Protein AF-A0ABD4KT07-F1 (afdb_monomer_lite)

Secondary structure (DSSP, 8-state):
-PPTT-EEETTEEE--TTSEEEEEEEEEEEEEEEEETTTTEEEEEEEETTS-EEEEEHHHHHHHHT-SSHHHHHHHTSTTGGGGT-EEE--TTS-EEE--TT----GGGGTSHHHHHHHHHHHH-HHHHHHHHHHHHHHHT--S-S-----------TT-EEEEEEEEEGGGTEEEEEEEEEEE-SS--PPTT-EEE-TT---------------PPPPPPS-GGG----PPPPPPPP--PPP-------

Organism: Vibrio anguillarum (NCBI:txid55601)

Radius of gyration: 24.1 Å; chains: 1; bounding box: 44×72×62 Å

Structure (mmCIF, N/CA/C/O backbone):
data_AF-A0ABD4KT07-F1
#
_entry.id   AF-A0ABD4KT07-F1
#
loop_
_atom_site.group_PDB
_atom_site.id
_atom_site.type_symbol
_atom_site.label_atom_id
_atom_site.label_alt_id
_atom_site.label_comp_id
_atom_site.label_asym_id
_atom_site.label_entity_id
_atom_site.label_seq_id
_atom_site.pdbx_PDB_ins_code
_atom_site.Cartn_x
_atom_site.Cartn_y
_atom_site.Cartn_z
_atom_site.occupancy
_atom_site.B_iso_or_equiv
_atom_site.auth_seq_id
_atom_site.auth_comp_id
_atom_site.auth_asym_id
_atom_site.auth_atom_id
_atom_site.pdbx_PDB_model_num
ATOM 1 N N . MET A 1 1 ? -6.520 -11.471 -4.815 1.00 46.69 1 MET A N 1
ATOM 2 C CA . MET A 1 1 ? -6.754 -10.621 -6.005 1.00 46.69 1 MET A CA 1
ATOM 3 C C . MET A 1 1 ? -5.942 -11.232 -7.134 1.00 46.69 1 MET A C 1
ATOM 5 O O . MET A 1 1 ? -4.824 -11.644 -6.860 1.00 46.69 1 MET A O 1
ATOM 9 N N . MET A 1 2 ? -6.532 -11.442 -8.312 1.00 40.50 2 MET A N 1
ATOM 10 C CA . MET A 1 2 ? -5.922 -12.247 -9.379 1.00 40.50 2 MET A CA 1
ATOM 11 C C . MET A 1 2 ? -4.674 -11.531 -9.912 1.00 40.50 2 MET A C 1
ATOM 13 O O . MET A 1 2 ? -4.774 -10.388 -10.346 1.00 40.50 2 MET A O 1
ATOM 17 N N . VAL A 1 3 ? -3.510 -12.173 -9.825 1.00 54.28 3 VAL A N 1
ATOM 18 C CA . VAL A 1 3 ? -2.286 -11.690 -10.476 1.00 54.28 3 VAL A CA 1
ATOM 19 C C . VAL A 1 3 ? -2.322 -12.172 -11.923 1.00 54.28 3 VAL A C 1
ATOM 21 O O . VAL A 1 3 ? -2.648 -13.342 -12.163 1.00 54.28 3 VAL A O 1
ATOM 24 N N . SER A 1 4 ? -2.012 -11.282 -12.867 1.00 48.38 4 SER A N 1
ATOM 25 C CA . SER A 1 4 ? -1.927 -11.613 -14.293 1.00 48.38 4 SER A CA 1
ATOM 26 C C . SER A 1 4 ? -1.043 -12.851 -14.507 1.00 48.38 4 SER A C 1
ATOM 28 O O . SER A 1 4 ? -0.035 -13.009 -13.825 1.00 48.38 4 SER A O 1
ATOM 30 N N . GLN A 1 5 ? -1.451 -13.757 -15.402 1.00 57.03 5 GLN A N 1
ATOM 31 C CA . GLN A 1 5 ? -0.721 -14.991 -15.764 1.00 57.03 5 GLN A CA 1
ATOM 32 C C . GLN A 1 5 ? -0.578 -16.067 -14.665 1.00 57.03 5 GLN A C 1
ATOM 34 O O . GLN A 1 5 ? 0.064 -17.092 -14.885 1.00 57.03 5 GLN A O 1
ATOM 39 N N . SER A 1 6 ? -1.216 -15.915 -13.499 1.00 58.31 6 SER A N 1
ATOM 40 C CA . SER A 1 6 ? -1.209 -16.970 -12.474 1.00 58.31 6 SER A CA 1
ATOM 41 C C . SER A 1 6 ? -2.326 -18.000 -12.672 1.00 58.31 6 SER A C 1
ATOM 43 O O . SER A 1 6 ? -3.473 -17.652 -12.953 1.00 58.31 6 SER A O 1
ATOM 45 N N . SER A 1 7 ? -1.999 -19.285 -12.501 1.00 64.69 7 SER A N 1
ATOM 46 C CA . SER A 1 7 ? -2.981 -20.378 -12.514 1.00 64.69 7 SER A CA 1
ATOM 47 C C . SER A 1 7 ? -3.217 -20.911 -11.102 1.00 64.69 7 SER A C 1
ATOM 49 O O . SER A 1 7 ? -2.380 -20.757 -10.212 1.00 64.69 7 SER A O 1
ATOM 51 N N . TYR A 1 8 ? -4.375 -21.526 -10.870 1.00 62.59 8 TYR A N 1
ATOM 52 C CA . TYR A 1 8 ? -4.703 -22.151 -9.591 1.00 62.59 8 TYR A CA 1
ATOM 53 C C . TYR A 1 8 ? -4.833 -23.657 -9.763 1.00 62.59 8 TYR A C 1
ATOM 55 O O . TYR A 1 8 ? -5.556 -24.132 -10.638 1.00 62.59 8 TYR A O 1
ATOM 63 N N . LYS A 1 9 ? -4.184 -24.407 -8.873 1.00 66.88 9 LYS A N 1
ATOM 64 C CA . LYS A 1 9 ? -4.391 -25.846 -8.721 1.00 66.88 9 LYS A CA 1
ATOM 65 C C . LYS A 1 9 ? -4.581 -26.145 -7.242 1.00 66.88 9 LYS A C 1
ATOM 67 O O . LYS A 1 9 ? -3.797 -25.694 -6.419 1.00 66.88 9 LYS A O 1
ATOM 72 N N . ASP A 1 10 ? -5.670 -26.823 -6.889 1.00 73.94 10 ASP A N 1
ATOM 73 C CA . ASP A 1 10 ? -5.976 -27.206 -5.502 1.00 73.94 10 ASP A CA 1
ATOM 74 C C . ASP A 1 10 ? -5.970 -26.035 -4.493 1.00 73.94 10 ASP A C 1
ATOM 76 O O . ASP A 1 10 ? -5.586 -26.184 -3.335 1.00 73.94 10 ASP A O 1
ATOM 80 N N . LYS A 1 11 ? -6.435 -24.849 -4.928 1.00 62.78 11 LYS A N 1
ATOM 81 C CA . LYS A 1 11 ? -6.420 -23.577 -4.162 1.00 62.78 11 LYS A CA 1
ATOM 82 C C . LYS A 1 11 ? -5.018 -23.060 -3.833 1.00 62.78 11 LYS A C 1
ATOM 84 O O . LYS A 1 11 ? -4.876 -22.111 -3.064 1.00 62.78 11 LYS A O 1
ATOM 89 N N . GLU A 1 12 ? -3.992 -23.653 -4.423 1.00 56.22 12 GLU A N 1
ATOM 90 C CA . GLU A 1 12 ? -2.643 -23.124 -4.429 1.00 56.22 12 GLU A CA 1
ATOM 91 C C . GLU A 1 12 ? -2.445 -22.312 -5.702 1.00 56.22 12 GLU A C 1
ATOM 93 O O . GLU A 1 12 ? -2.788 -22.749 -6.805 1.00 56.22 12 GLU A O 1
ATOM 98 N N . ARG A 1 13 ? -1.915 -21.100 -5.536 1.00 63.62 13 ARG A N 1
ATOM 99 C CA . ARG A 1 13 ? -1.508 -20.287 -6.672 1.00 63.62 13 ARG A CA 1
ATOM 100 C C . ARG A 1 13 ? -0.207 -20.861 -7.216 1.00 63.62 13 ARG A C 1
ATOM 102 O O . ARG A 1 13 ? 0.788 -20.940 -6.497 1.00 63.62 13 ARG A O 1
ATOM 109 N N . LEU A 1 14 ? -0.221 -21.242 -8.483 1.00 64.25 14 LEU A N 1
ATOM 110 C CA . LEU A 1 14 ? 0.975 -21.580 -9.229 1.00 64.25 14 LEU A CA 1
ATOM 111 C C . LEU A 1 14 ? 1.488 -20.283 -9.849 1.00 64.25 14 LEU A C 1
ATOM 113 O O . LEU A 1 14 ? 0.890 -19.749 -10.785 1.00 64.25 14 LEU A O 1
ATOM 117 N N . ALA A 1 15 ? 2.567 -19.759 -9.269 1.00 62.75 15 ALA A N 1
ATOM 118 C CA . ALA A 1 15 ? 3.319 -18.685 -9.896 1.00 62.75 15 ALA A CA 1
ATOM 119 C C . ALA A 1 15 ? 3.851 -19.176 -11.247 1.00 62.75 15 ALA A C 1
ATOM 121 O O . ALA A 1 15 ? 4.252 -20.341 -11.372 1.00 62.75 15 ALA A O 1
ATOM 122 N N . ASP A 1 16 ? 3.846 -18.294 -12.241 1.00 68.31 16 ASP A N 1
ATOM 123 C CA . ASP A 1 16 ? 4.438 -18.608 -13.530 1.00 68.31 16 ASP A CA 1
ATOM 124 C C . ASP A 1 16 ? 5.946 -18.823 -13.339 1.00 68.31 16 ASP A C 1
ATOM 126 O O . ASP A 1 16 ? 6.673 -17.946 -12.869 1.00 68.31 16 ASP A O 1
ATOM 130 N N . LYS A 1 17 ? 6.404 -20.041 -13.642 1.00 67.19 17 LYS A N 1
ATOM 131 C CA . LYS A 1 17 ? 7.807 -20.440 -13.482 1.00 67.19 17 LYS A CA 1
ATOM 132 C C . LYS A 1 17 ? 8.722 -19.755 -14.493 1.00 67.19 17 LYS A C 1
ATOM 134 O O . LYS A 1 17 ? 9.932 -19.806 -14.304 1.00 67.19 17 LYS A O 1
ATOM 139 N N . SER A 1 18 ? 8.162 -19.177 -15.555 1.00 76.31 18 SER A N 1
ATOM 140 C CA . SER A 1 18 ? 8.925 -18.439 -16.559 1.00 76.31 18 SER A CA 1
ATOM 141 C C . SER A 1 18 ? 9.390 -17.067 -16.067 1.00 76.31 18 SER A C 1
ATOM 143 O O . SER A 1 18 ? 10.302 -16.498 -16.659 1.00 76.31 18 SER A O 1
ATOM 145 N N . LEU A 1 19 ? 8.805 -16.550 -14.981 1.00 83.00 19 LEU A N 1
ATOM 146 C CA . LEU A 1 19 ? 9.150 -15.238 -14.451 1.00 83.00 19 LEU A CA 1
ATOM 147 C C . LEU A 1 19 ? 10.445 -15.287 -13.640 1.00 83.00 19 LEU A C 1
ATOM 149 O O . LEU A 1 19 ? 10.612 -16.088 -12.713 1.00 83.00 19 LEU A O 1
ATOM 153 N N . GLU A 1 20 ? 11.337 -14.359 -13.955 1.00 88.88 20 GLU A N 1
ATOM 154 C CA . GLU A 1 20 ? 12.544 -14.108 -13.186 1.00 88.88 20 GLU A CA 1
ATOM 155 C C . GLU A 1 20 ? 12.184 -13.454 -11.855 1.00 88.88 20 GLU A C 1
ATOM 157 O O . GLU A 1 20 ? 11.261 -12.642 -11.779 1.00 88.88 20 GLU A O 1
ATOM 162 N N . LYS A 1 21 ? 12.924 -13.795 -10.797 1.00 91.56 21 LYS A N 1
ATOM 163 C CA . LYS A 1 21 ? 12.745 -13.216 -9.462 1.00 91.56 21 LYS A CA 1
ATOM 164 C C . LYS A 1 21 ? 13.865 -12.244 -9.151 1.00 91.56 21 LYS A C 1
ATOM 166 O O . LYS A 1 21 ? 15.035 -12.556 -9.366 1.00 91.56 21 LYS A O 1
ATOM 171 N N . LEU A 1 22 ? 13.510 -11.101 -8.580 1.00 92.19 22 LEU A N 1
ATOM 172 C CA . LEU A 1 22 ? 14.453 -10.027 -8.312 1.00 92.19 22 LEU A CA 1
ATOM 173 C C . LEU A 1 22 ? 14.141 -9.343 -6.977 1.00 92.19 22 LEU A C 1
ATOM 175 O O . LEU A 1 22 ? 13.037 -8.847 -6.782 1.00 92.19 22 LEU A O 1
ATOM 179 N N . SER A 1 23 ? 15.124 -9.282 -6.075 1.00 94.25 23 SER A N 1
ATOM 180 C CA . SER A 1 23 ? 15.026 -8.533 -4.811 1.00 94.25 23 SER A CA 1
ATOM 181 C C . SER A 1 23 ? 15.826 -7.236 -4.903 1.00 94.25 23 SER A C 1
ATOM 183 O O . SER A 1 23 ? 17.040 -7.283 -5.122 1.00 94.25 23 SER A O 1
ATOM 185 N N . ILE A 1 24 ? 15.169 -6.089 -4.747 1.00 94.19 24 ILE A N 1
ATOM 186 C CA . ILE A 1 24 ? 15.769 -4.757 -4.921 1.00 94.19 24 ILE A CA 1
ATOM 187 C C . ILE A 1 24 ? 15.377 -3.807 -3.800 1.00 94.19 24 ILE A C 1
ATOM 189 O O . ILE A 1 24 ? 14.398 -4.027 -3.094 1.00 94.19 24 ILE A O 1
ATOM 1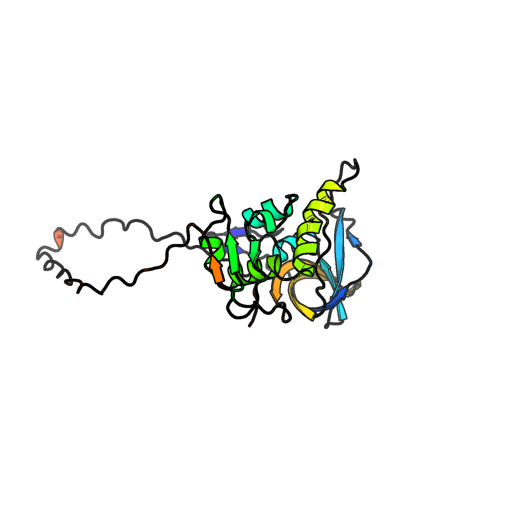93 N N . THR A 1 25 ? 16.122 -2.712 -3.699 1.00 94.94 25 THR A N 1
ATOM 194 C CA . THR A 1 25 ? 15.756 -1.535 -2.911 1.00 94.94 25 THR A CA 1
ATOM 195 C C . THR A 1 25 ? 15.589 -0.353 -3.856 1.00 94.94 25 THR A C 1
ATOM 197 O O . THR A 1 25 ? 16.448 -0.128 -4.716 1.00 94.94 25 THR A O 1
ATOM 200 N N . ILE A 1 26 ? 14.499 0.401 -3.714 1.00 94.38 26 ILE A N 1
ATOM 201 C CA . ILE A 1 26 ? 14.251 1.596 -4.531 1.00 94.38 26 ILE A CA 1
ATOM 202 C C . ILE A 1 26 ? 15.181 2.725 -4.075 1.00 94.38 26 ILE A C 1
ATOM 204 O O . ILE A 1 26 ? 15.204 3.086 -2.901 1.00 94.38 26 ILE A O 1
ATOM 208 N N . THR A 1 27 ? 15.936 3.304 -5.007 1.00 94.12 27 THR A N 1
ATOM 209 C CA . THR A 1 27 ? 16.856 4.428 -4.745 1.00 94.12 27 THR A CA 1
ATOM 210 C C . THR A 1 27 ? 16.299 5.765 -5.215 1.00 94.12 27 THR A C 1
ATOM 212 O O . THR A 1 27 ? 16.691 6.807 -4.698 1.00 94.12 27 THR A O 1
ATOM 215 N N . GLY A 1 28 ? 15.368 5.749 -6.168 1.00 92.06 28 GLY A N 1
ATOM 216 C CA . GLY A 1 28 ? 14.803 6.953 -6.757 1.00 92.06 28 GLY A CA 1
ATOM 217 C C . GLY A 1 28 ? 13.597 6.651 -7.636 1.00 92.06 28 GLY A C 1
ATOM 218 O O . GLY A 1 28 ? 13.405 5.531 -8.112 1.00 92.06 28 GLY A O 1
ATOM 219 N N . GLU A 1 29 ? 12.772 7.670 -7.839 1.00 88.38 29 GLU A N 1
ATOM 220 C CA . GLU A 1 29 ? 11.642 7.636 -8.760 1.00 88.38 29 GLU A CA 1
ATOM 221 C C . GLU A 1 29 ? 12.008 8.386 -10.040 1.00 88.38 29 GLU A C 1
ATOM 223 O O . GLU A 1 29 ? 12.557 9.490 -9.988 1.00 88.38 29 GLU A O 1
ATOM 228 N N . LEU A 1 30 ? 11.716 7.781 -11.191 1.00 85.81 30 LEU A N 1
ATOM 229 C CA . LEU A 1 30 ? 11.918 8.430 -12.478 1.00 85.81 30 LEU A CA 1
ATOM 230 C C . LEU A 1 30 ? 10.643 9.191 -12.867 1.00 85.81 30 LEU A C 1
ATOM 232 O O . LEU A 1 30 ? 9.545 8.647 -12.752 1.00 85.81 30 LEU A O 1
ATOM 236 N N . PRO A 1 31 ? 10.763 10.432 -13.371 1.00 71.06 31 PRO A N 1
ATOM 237 C CA . PRO A 1 31 ? 9.605 11.258 -13.708 1.00 71.06 31 PRO A CA 1
ATOM 238 C C . PRO A 1 31 ? 8.828 10.746 -14.931 1.00 71.06 31 PRO A C 1
ATOM 240 O O . PRO A 1 31 ? 7.707 11.190 -15.171 1.00 71.06 31 PRO A O 1
ATOM 243 N N . CYS A 1 32 ? 9.400 9.834 -15.724 1.00 65.38 32 CYS A N 1
ATOM 244 C CA . CYS A 1 32 ? 8.768 9.313 -16.928 1.00 65.38 32 CYS A CA 1
ATOM 245 C C . CYS A 1 32 ? 7.894 8.083 -16.637 1.00 65.38 32 CYS A C 1
ATOM 247 O O . CYS A 1 32 ? 8.351 7.058 -16.124 1.00 65.38 32 CYS A O 1
ATOM 249 N N . GLN A 1 33 ? 6.625 8.174 -17.036 1.00 75.38 33 GLN A N 1
ATOM 250 C CA . GLN A 1 33 ? 5.786 7.001 -17.245 1.00 75.38 33 GLN A CA 1
ATOM 251 C C . GLN A 1 33 ? 6.058 6.441 -18.644 1.00 75.38 33 GLN A C 1
ATOM 253 O O . GLN A 1 33 ? 6.151 7.195 -19.613 1.00 75.38 33 GLN A O 1
ATOM 258 N N . VAL A 1 34 ? 6.200 5.123 -18.752 1.00 77.31 34 VAL A N 1
ATOM 259 C CA . VAL A 1 34 ? 6.460 4.435 -20.021 1.00 77.31 34 VAL A CA 1
ATOM 260 C C . VAL A 1 34 ? 5.199 3.688 -20.430 1.00 77.31 34 VAL A C 1
ATOM 262 O O . VAL A 1 34 ? 4.701 2.849 -19.681 1.00 77.31 34 VAL A O 1
ATOM 265 N N . ARG A 1 35 ? 4.677 3.987 -21.622 1.00 75.88 35 ARG A N 1
ATOM 266 C CA . ARG A 1 35 ? 3.532 3.278 -22.205 1.00 75.88 35 ARG A CA 1
ATOM 267 C C . ARG A 1 35 ? 4.055 2.138 -23.069 1.00 75.88 35 ARG A C 1
ATOM 269 O O . ARG A 1 35 ? 4.806 2.372 -24.017 1.00 75.88 35 ARG A O 1
ATOM 276 N N . ARG A 1 36 ? 3.709 0.896 -22.729 1.00 69.69 36 ARG A N 1
ATOM 277 C CA . ARG A 1 36 ? 4.121 -0.271 -23.520 1.00 69.69 36 ARG A CA 1
ATOM 278 C C . ARG A 1 36 ? 3.178 -0.414 -24.710 1.00 69.69 36 ARG A C 1
ATOM 280 O O . ARG A 1 36 ? 2.005 -0.696 -24.522 1.00 69.69 36 ARG A O 1
ATOM 287 N N . THR A 1 37 ? 3.700 -0.287 -25.928 1.00 63.91 37 THR A N 1
ATOM 288 C CA . THR A 1 37 ? 2.905 -0.295 -27.173 1.00 63.91 37 THR A CA 1
ATOM 289 C C . THR A 1 37 ? 2.098 -1.581 -27.388 1.00 63.91 37 THR A C 1
ATOM 291 O O . THR A 1 37 ? 1.088 -1.554 -28.075 1.00 63.91 37 THR A O 1
ATOM 294 N N . VAL A 1 38 ? 2.543 -2.706 -26.816 1.00 68.12 38 VAL A N 1
ATOM 295 C CA . VAL A 1 38 ? 1.906 -4.023 -26.996 1.00 68.12 38 VAL A CA 1
ATOM 296 C C . VAL A 1 38 ? 0.568 -4.123 -26.259 1.00 68.12 38 VAL A C 1
ATOM 298 O O . VAL A 1 38 ? -0.395 -4.629 -26.821 1.00 68.12 38 VAL A O 1
ATOM 301 N N . ASP A 1 39 ? 0.514 -3.611 -25.027 1.00 68.88 39 ASP A N 1
ATOM 302 C CA . ASP A 1 39 ? -0.621 -3.801 -24.109 1.00 68.88 39 ASP A CA 1
ATOM 303 C C . ASP A 1 39 ? -1.277 -2.468 -23.714 1.00 68.88 39 ASP A C 1
ATOM 305 O O . ASP A 1 39 ? -2.075 -2.412 -22.781 1.00 68.88 39 ASP A O 1
ATOM 309 N N . ASP A 1 40 ? -0.842 -1.377 -24.350 1.00 73.25 40 ASP A N 1
ATOM 310 C CA . ASP A 1 40 ? -1.217 0.018 -24.094 1.00 73.25 40 ASP A CA 1
ATOM 311 C C . ASP A 1 40 ? -1.135 0.459 -22.617 1.00 73.25 40 ASP A C 1
ATOM 313 O O . ASP A 1 40 ? -1.686 1.472 -22.199 1.00 73.25 40 ASP A O 1
ATOM 317 N N . THR A 1 41 ? -0.407 -0.312 -21.809 1.00 78.00 41 THR A N 1
ATOM 318 C CA . THR A 1 41 ? -0.383 -0.180 -20.356 1.00 78.00 41 THR A CA 1
ATOM 319 C C . THR A 1 41 ? 0.654 0.852 -19.932 1.00 78.00 41 THR A C 1
ATOM 321 O O . THR A 1 41 ? 1.787 0.864 -20.428 1.00 78.00 41 THR A O 1
ATOM 324 N N . VAL A 1 42 ? 0.276 1.696 -18.974 1.00 84.31 42 VAL A N 1
ATOM 325 C CA . VAL A 1 42 ? 1.145 2.717 -18.386 1.00 84.31 42 VAL A CA 1
ATOM 326 C C . VAL A 1 42 ? 1.938 2.138 -17.211 1.00 84.31 42 VAL A C 1
ATOM 328 O O . VAL A 1 42 ? 1.375 1.647 -16.228 1.00 84.31 42 VAL A O 1
ATOM 331 N N . TYR A 1 43 ? 3.263 2.235 -17.302 1.00 89.19 43 TYR A N 1
ATOM 332 C CA . TYR A 1 43 ? 4.204 1.818 -16.268 1.00 89.19 43 TYR A CA 1
ATOM 333 C C . TYR A 1 43 ? 4.868 3.025 -15.613 1.00 89.19 43 TYR A C 1
ATOM 335 O O . TYR A 1 43 ? 5.243 3.991 -16.278 1.00 89.19 43 TYR A O 1
ATOM 343 N N . ARG A 1 44 ? 5.066 2.937 -14.301 1.00 91.25 44 ARG A N 1
ATOM 344 C CA . ARG A 1 44 ? 5.888 3.853 -13.513 1.00 91.25 44 ARG A CA 1
ATOM 345 C C . ARG A 1 44 ? 7.279 3.253 -13.336 1.00 91.25 44 ARG A C 1
ATOM 347 O O . ARG A 1 44 ? 7.405 2.049 -13.101 1.00 91.25 44 ARG A O 1
ATOM 354 N N . CYS A 1 45 ? 8.304 4.093 -13.459 1.00 93.06 45 CYS A N 1
ATOM 355 C CA . CYS A 1 45 ? 9.693 3.653 -13.464 1.00 93.06 45 CYS A CA 1
ATOM 356 C C . CYS A 1 45 ? 10.434 4.071 -12.189 1.00 93.06 45 CYS A C 1
ATOM 358 O O . CYS A 1 45 ? 10.308 5.206 -11.730 1.00 93.06 45 CYS A O 1
ATOM 360 N N . TYR A 1 46 ? 11.257 3.171 -11.654 1.00 94.50 46 TYR A N 1
ATOM 361 C CA . TYR A 1 46 ? 12.082 3.428 -10.471 1.00 94.50 46 TYR A CA 1
ATOM 362 C C . TYR A 1 46 ? 13.525 2.990 -10.700 1.00 94.50 46 TYR A C 1
ATOM 364 O O . TYR A 1 46 ? 13.780 1.982 -11.364 1.00 94.50 46 TYR A O 1
ATOM 372 N N . THR A 1 47 ? 14.471 3.730 -10.124 1.00 94.56 47 THR A N 1
ATOM 373 C CA . THR A 1 47 ? 15.871 3.305 -10.039 1.00 94.56 47 THR A CA 1
ATOM 374 C C . THR A 1 47 ? 16.071 2.435 -8.807 1.00 94.56 47 THR A C 1
ATOM 376 O O . THR A 1 47 ? 15.433 2.634 -7.770 1.00 94.56 47 THR A O 1
ATOM 379 N N . THR A 1 48 ? 16.972 1.462 -8.917 1.00 94.44 48 THR A N 1
ATOM 380 C CA . THR A 1 48 ? 17.249 0.506 -7.842 1.00 94.44 48 THR A CA 1
ATOM 381 C C . THR A 1 48 ? 18.718 0.503 -7.446 1.00 94.44 48 THR A C 1
ATOM 383 O O . THR A 1 48 ? 19.576 1.018 -8.159 1.00 94.44 48 THR A O 1
ATOM 386 N N . ASN A 1 49 ? 19.019 -0.125 -6.313 1.00 93.88 49 ASN A N 1
ATOM 387 C CA . ASN A 1 49 ? 20.379 -0.359 -5.825 1.00 93.88 49 ASN A CA 1
ATOM 388 C C . ASN A 1 49 ? 21.217 -1.327 -6.684 1.00 93.88 49 ASN A C 1
ATOM 390 O O . ASN A 1 49 ? 22.407 -1.475 -6.430 1.00 93.88 49 ASN A O 1
ATOM 394 N N . ARG A 1 50 ? 20.615 -2.010 -7.665 1.00 91.25 50 ARG A N 1
ATOM 395 C CA . ARG A 1 50 ? 21.308 -2.939 -8.577 1.00 91.25 50 ARG A CA 1
ATOM 396 C C . ARG A 1 50 ? 21.623 -2.318 -9.941 1.00 91.25 50 ARG A C 1
ATOM 398 O O . ARG A 1 50 ? 21.887 -3.045 -10.893 1.00 91.25 50 ARG A O 1
ATOM 405 N N . ASP A 1 51 ? 21.525 -0.995 -10.057 1.00 87.94 51 ASP A N 1
ATOM 406 C CA . ASP A 1 51 ? 21.647 -0.247 -11.314 1.00 87.94 51 ASP A CA 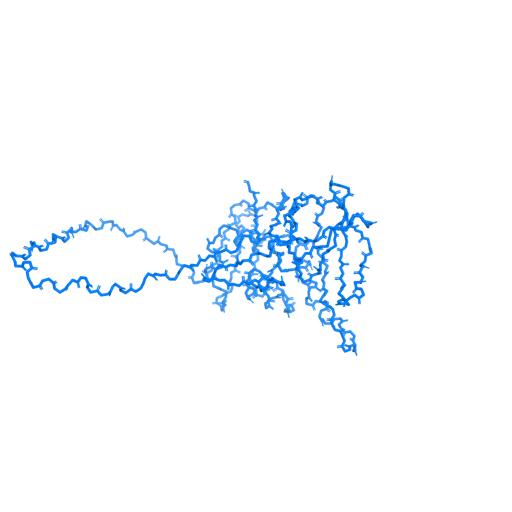1
ATOM 407 C C . ASP A 1 51 ? 20.694 -0.731 -12.423 1.00 87.94 51 ASP A C 1
ATOM 409 O O . ASP A 1 51 ? 20.986 -0.576 -13.609 1.00 87.94 51 ASP A O 1
ATOM 413 N N . VAL A 1 52 ? 19.564 -1.332 -12.046 1.00 91.38 52 VAL A N 1
ATOM 414 C CA . VAL A 1 52 ? 18.492 -1.769 -12.950 1.00 91.38 52 VAL A CA 1
ATOM 415 C C . VAL A 1 52 ? 17.295 -0.846 -12.760 1.00 91.38 52 VAL A C 1
ATOM 417 O O . VAL A 1 52 ? 16.937 -0.521 -11.623 1.00 91.38 52 VAL A O 1
ATOM 420 N N . THR A 1 53 ? 16.662 -0.433 -13.855 1.00 93.50 53 THR A N 1
ATOM 421 C CA . THR A 1 53 ? 15.369 0.257 -13.796 1.00 93.50 53 THR A CA 1
ATOM 422 C C . THR A 1 53 ? 14.263 -0.781 -13.671 1.00 93.50 53 THR A C 1
ATOM 424 O O . THR A 1 53 ? 14.294 -1.801 -14.354 1.00 93.50 53 THR A O 1
ATOM 427 N N . ILE A 1 54 ? 13.289 -0.549 -12.795 1.00 94.06 54 ILE A N 1
ATOM 428 C CA . ILE A 1 54 ? 12.076 -1.373 -12.732 1.00 94.06 54 ILE A CA 1
ATOM 429 C C . ILE A 1 54 ? 10.906 -0.588 -13.313 1.00 94.06 54 ILE A C 1
ATOM 431 O O . ILE A 1 54 ? 10.779 0.608 -13.058 1.00 94.06 54 ILE A O 1
ATOM 435 N N . SER A 1 55 ? 10.049 -1.264 -14.073 1.00 93.12 55 SER A N 1
ATOM 436 C CA . SER A 1 55 ? 8.811 -0.716 -14.632 1.00 93.12 55 SER A CA 1
ATOM 437 C C . SER A 1 55 ? 7.624 -1.475 -14.052 1.00 93.12 55 SER A C 1
ATOM 439 O O . SER A 1 55 ? 7.491 -2.674 -14.293 1.00 93.12 55 SER A O 1
ATOM 441 N N . VAL A 1 56 ? 6.759 -0.798 -13.295 1.00 93.00 56 VAL A N 1
ATOM 442 C CA . VAL A 1 56 ? 5.608 -1.408 -12.607 1.00 93.00 56 VAL A CA 1
ATOM 443 C C . VAL A 1 56 ? 4.313 -0.662 -12.902 1.00 93.00 56 VAL A C 1
ATOM 445 O O . VAL A 1 56 ? 4.304 0.561 -13.027 1.00 93.00 56 VAL A O 1
ATOM 448 N N . THR A 1 57 ? 3.201 -1.384 -13.027 1.00 91.81 57 THR A N 1
ATOM 449 C CA . THR A 1 57 ? 1.892 -0.757 -13.246 1.00 91.81 57 THR A CA 1
ATOM 450 C C . THR A 1 57 ? 1.367 -0.135 -11.953 1.00 91.81 57 THR A C 1
ATOM 452 O O . THR A 1 57 ? 1.581 -0.654 -10.853 1.00 91.81 57 THR A O 1
ATOM 455 N N . ASN A 1 58 ? 0.618 0.964 -12.071 1.00 91.94 58 ASN A N 1
ATOM 456 C CA . ASN A 1 58 ? -0.036 1.586 -10.915 1.00 91.94 58 ASN A CA 1
ATOM 457 C C . ASN A 1 58 ? -0.982 0.601 -10.209 1.00 91.94 58 ASN A C 1
ATOM 459 O O . ASN A 1 58 ? -1.074 0.580 -8.985 1.00 91.94 58 ASN A O 1
ATOM 463 N N . PHE A 1 59 ? -1.675 -0.244 -10.970 1.00 92.00 59 PHE A N 1
ATOM 464 C CA . PHE A 1 59 ? -2.598 -1.213 -10.395 1.00 92.00 59 PHE A CA 1
ATOM 465 C C . PHE A 1 59 ? -1.884 -2.253 -9.533 1.00 92.00 59 PHE A C 1
ATOM 467 O O . PHE A 1 59 ? -2.335 -2.544 -8.427 1.00 92.00 59 PHE A O 1
ATOM 474 N N . GLU A 1 60 ? -0.755 -2.781 -10.007 1.00 93.31 60 GLU A N 1
ATOM 475 C CA . GLU A 1 60 ? 0.032 -3.753 -9.251 1.00 93.31 60 GLU A CA 1
ATOM 476 C C . GLU A 1 60 ? 0.618 -3.132 -7.979 1.00 93.31 60 GLU A C 1
ATOM 478 O O . GLU A 1 60 ? 0.585 -3.733 -6.903 1.00 93.31 60 GLU A O 1
ATOM 483 N N . LEU A 1 61 ? 1.061 -1.880 -8.068 1.00 93.69 61 LEU A N 1
ATOM 484 C CA . LEU A 1 61 ? 1.550 -1.143 -6.912 1.00 93.69 61 LEU A CA 1
ATOM 485 C C . LEU A 1 61 ? 0.432 -0.894 -5.882 1.00 93.69 61 LEU A C 1
ATOM 487 O O . LEU A 1 61 ? 0.601 -1.196 -4.702 1.00 93.69 61 LEU A O 1
ATOM 491 N N . ALA A 1 62 ? -0.747 -0.434 -6.312 1.00 94.44 62 ALA A N 1
ATOM 492 C CA . ALA A 1 62 ? -1.904 -0.260 -5.430 1.00 94.44 62 ALA A CA 1
ATOM 493 C C . ALA A 1 62 ? -2.409 -1.593 -4.852 1.00 94.44 62 ALA A C 1
ATOM 495 O O . ALA A 1 62 ? -2.848 -1.643 -3.698 1.00 94.44 62 ALA A O 1
ATOM 496 N N . ARG A 1 63 ? -2.307 -2.693 -5.612 1.00 93.25 63 ARG A N 1
ATOM 497 C CA . ARG A 1 63 ? -2.660 -4.037 -5.141 1.00 93.25 63 ARG A CA 1
ATOM 498 C C . ARG A 1 63 ? -1.883 -4.390 -3.885 1.00 93.25 63 ARG A C 1
ATOM 500 O O . ARG A 1 63 ? -2.480 -4.837 -2.904 1.00 93.25 63 ARG A O 1
ATOM 507 N N . VAL A 1 64 ? -0.570 -4.193 -3.930 1.00 92.44 64 VAL A N 1
ATOM 508 C CA . VAL A 1 64 ? 0.311 -4.564 -2.825 1.00 92.44 64 VAL A CA 1
ATOM 509 C C . VAL A 1 64 ? 0.286 -3.542 -1.699 1.00 92.44 64 VAL A C 1
ATOM 511 O O . VAL A 1 64 ? 0.289 -3.930 -0.533 1.00 92.44 64 VAL A O 1
ATOM 514 N N . LEU A 1 65 ? 0.175 -2.251 -2.009 1.00 93.62 65 LEU A N 1
ATOM 515 C CA . LEU A 1 65 ? 0.115 -1.217 -0.979 1.00 93.62 65 LEU A CA 1
ATOM 516 C C . LEU A 1 65 ? -1.226 -1.196 -0.239 1.00 93.62 65 LEU A C 1
ATOM 518 O O . LEU A 1 65 ? -1.241 -0.997 0.971 1.00 93.62 65 LEU A O 1
ATOM 522 N N . PHE A 1 66 ? -2.355 -1.400 -0.923 1.00 94.38 66 PHE A N 1
ATOM 523 C CA . PHE A 1 66 ? -3.670 -1.014 -0.393 1.00 94.38 66 PHE A CA 1
ATOM 524 C C . PHE A 1 66 ? -4.747 -2.096 -0.489 1.00 94.38 66 PHE A C 1
ATOM 526 O O . PHE A 1 66 ? -5.560 -2.238 0.429 1.00 94.38 66 PHE A O 1
ATOM 533 N N . PHE A 1 67 ? -4.769 -2.905 -1.550 1.00 93.12 67 PHE A N 1
ATOM 534 C CA . PHE A 1 67 ? -5.888 -3.818 -1.834 1.00 93.12 67 PHE A CA 1
ATOM 535 C C . PHE A 1 67 ? -5.797 -5.174 -1.126 1.00 93.12 67 PHE A C 1
ATOM 537 O O . PHE A 1 67 ? -5.978 -6.242 -1.710 1.00 93.12 67 PHE A O 1
ATOM 544 N N . HIS A 1 68 ? -5.576 -5.135 0.185 1.00 90.38 68 HIS A N 1
ATOM 545 C CA . HIS A 1 68 ? -5.409 -6.331 1.016 1.00 90.38 68 HIS A CA 1
ATOM 546 C C . HIS A 1 68 ? -6.735 -7.015 1.339 1.00 90.38 68 HIS A C 1
ATOM 548 O O . HIS A 1 68 ? -6.779 -8.200 1.668 1.00 90.38 68 HIS A O 1
ATOM 554 N N . ASN A 1 69 ? -7.839 -6.268 1.289 1.00 91.31 69 ASN A N 1
ATOM 555 C CA . ASN A 1 69 ? -9.179 -6.807 1.458 1.00 91.31 69 ASN A CA 1
ATOM 556 C C . ASN A 1 69 ? -10.226 -5.939 0.749 1.00 91.31 69 ASN A C 1
ATOM 558 O O . ASN A 1 69 ? -10.006 -4.762 0.478 1.00 91.31 69 ASN A O 1
ATOM 562 N N . GLN A 1 70 ? -11.403 -6.518 0.506 1.00 92.69 70 GLN A N 1
ATOM 563 C CA . GLN A 1 70 ? -12.500 -5.854 -0.207 1.00 92.69 70 GLN A CA 1
ATOM 564 C C . GLN A 1 70 ? -12.990 -4.547 0.438 1.00 92.69 70 GLN A C 1
ATOM 566 O O . GLN A 1 70 ? -13.534 -3.698 -0.258 1.00 92.69 70 GLN A O 1
ATOM 571 N N . TYR A 1 71 ? -12.828 -4.378 1.752 1.00 95.00 71 TYR A N 1
ATOM 572 C CA . TYR A 1 71 ? -13.283 -3.174 2.450 1.00 95.00 71 TYR A CA 1
ATOM 573 C C . TYR A 1 71 ? -12.322 -2.015 2.211 1.00 95.00 71 TYR A C 1
ATOM 575 O O . TYR A 1 71 ? -12.779 -0.910 1.951 1.00 95.00 71 TYR A O 1
ATOM 583 N N . LEU A 1 72 ? -11.012 -2.285 2.220 1.00 95.12 72 LEU A N 1
ATOM 584 C CA . LEU A 1 72 ? -9.997 -1.309 1.824 1.00 95.12 72 LEU A CA 1
ATOM 585 C C . LEU A 1 72 ? -10.139 -0.925 0.352 1.00 95.12 72 LEU A C 1
ATOM 587 O O . LEU A 1 72 ? -10.061 0.250 0.033 1.00 95.12 72 LEU A O 1
ATOM 591 N N . ILE A 1 73 ? -10.431 -1.884 -0.531 1.00 95.19 73 ILE A N 1
ATOM 592 C CA . ILE A 1 73 ? -10.712 -1.575 -1.941 1.00 95.19 73 ILE A CA 1
ATOM 593 C C . ILE A 1 73 ? -11.898 -0.609 -2.036 1.00 95.19 73 ILE A C 1
ATOM 595 O O . ILE A 1 73 ? -11.765 0.456 -2.620 1.00 95.19 73 ILE A O 1
ATOM 599 N N . ARG A 1 74 ? -13.038 -0.925 -1.407 1.00 94.56 74 ARG A N 1
ATOM 600 C CA . ARG A 1 74 ? -14.219 -0.040 -1.416 1.00 94.56 74 ARG A CA 1
ATOM 601 C C . ARG A 1 74 ? -13.915 1.351 -0.859 1.00 94.56 74 ARG A C 1
ATOM 603 O O . ARG A 1 74 ? -14.360 2.335 -1.432 1.00 94.56 74 ARG A O 1
ATOM 610 N N . ALA A 1 75 ? -13.145 1.421 0.223 1.00 95.31 75 ALA A N 1
ATOM 611 C CA . ALA A 1 75 ? -12.720 2.678 0.822 1.00 95.31 75 ALA A CA 1
ATOM 612 C C . ALA A 1 75 ? -11.802 3.497 -0.102 1.00 95.31 75 ALA A C 1
ATOM 614 O O . ALA A 1 75 ? -11.924 4.714 -0.142 1.00 95.31 75 ALA A O 1
ATOM 615 N N . ALA A 1 76 ? -10.924 2.854 -0.880 1.00 95.75 76 ALA A N 1
ATOM 616 C CA . ALA A 1 76 ? -10.039 3.538 -1.829 1.00 95.75 76 ALA A CA 1
ATOM 617 C C . ALA A 1 76 ? -10.801 4.257 -2.953 1.00 95.75 76 ALA A C 1
ATOM 619 O O . ALA A 1 76 ? -10.310 5.243 -3.494 1.00 95.75 76 ALA A O 1
ATOM 620 N N . PHE A 1 77 ? -12.005 3.779 -3.276 1.00 94.31 77 PHE A N 1
ATOM 621 C CA . PHE A 1 77 ? -12.915 4.380 -4.253 1.00 94.31 77 PHE A CA 1
ATOM 622 C C . PHE A 1 77 ? -14.015 5.239 -3.603 1.00 94.31 77 PHE A C 1
ATOM 624 O O . PHE A 1 77 ? -14.993 5.579 -4.264 1.00 94.31 77 PHE A O 1
ATOM 631 N N . SER A 1 78 ? -13.877 5.589 -2.322 1.00 93.38 78 SER A N 1
ATOM 632 C CA . SER A 1 78 ? -14.834 6.425 -1.591 1.00 93.38 78 SER A CA 1
ATOM 633 C C . SER A 1 78 ? -14.242 7.792 -1.257 1.00 93.38 78 SER A C 1
ATOM 635 O O . SER A 1 78 ? -13.041 7.925 -1.014 1.00 93.38 78 SER A O 1
ATOM 637 N N . SER A 1 79 ? -15.101 8.808 -1.166 1.00 92.44 79 SER A N 1
ATOM 638 C CA . SER A 1 79 ? -14.708 10.179 -0.829 1.00 92.44 79 SER A CA 1
ATOM 639 C C . SER A 1 79 ? -14.152 10.334 0.589 1.00 92.44 79 SER A C 1
ATOM 641 O O . SER A 1 79 ? -13.447 11.303 0.852 1.00 92.44 79 SER A O 1
ATOM 643 N N . GLY A 1 80 ? -14.459 9.421 1.515 1.00 89.62 80 GLY A N 1
ATOM 644 C CA . GLY A 1 80 ? -13.881 9.433 2.862 1.00 89.62 80 GLY A CA 1
ATOM 645 C C . GLY A 1 80 ? -12.599 8.607 3.001 1.00 89.62 80 GLY A C 1
ATOM 646 O O . GLY A 1 80 ? -11.940 8.663 4.043 1.00 89.62 80 GLY A O 1
ATOM 647 N N . GLY A 1 81 ? -12.190 7.865 1.966 1.00 92.06 81 GLY A N 1
ATOM 648 C CA . GLY A 1 81 ? -10.960 7.077 1.986 1.00 92.06 81 GLY A CA 1
ATOM 649 C C . GLY A 1 81 ? -10.927 6.066 3.139 1.00 92.06 81 GLY A C 1
ATOM 650 O O . GLY A 1 81 ? -11.932 5.459 3.502 1.00 92.06 81 GLY A O 1
ATOM 651 N N . VAL A 1 82 ? -9.758 5.895 3.766 1.00 92.69 82 VAL A N 1
ATOM 652 C CA . VAL A 1 82 ? -9.604 4.976 4.910 1.00 92.69 82 VAL A CA 1
ATOM 653 C C . VAL A 1 82 ? -10.420 5.411 6.142 1.00 92.69 82 VAL A C 1
ATOM 655 O O . VAL A 1 82 ? -10.767 4.572 6.976 1.00 92.69 82 VAL A O 1
ATOM 658 N N . MET A 1 83 ? -10.790 6.693 6.237 1.00 92.38 83 MET A N 1
ATOM 659 C CA . MET A 1 83 ? -11.543 7.237 7.372 1.00 92.38 83 MET A CA 1
ATOM 660 C C . MET A 1 83 ? -13.001 6.762 7.398 1.00 92.38 83 MET A C 1
ATOM 662 O O . MET A 1 83 ? -13.607 6.757 8.466 1.00 92.38 83 MET A O 1
ATOM 666 N N . ASP A 1 84 ? -13.536 6.279 6.270 1.00 91.56 84 ASP A N 1
ATOM 667 C CA . ASP A 1 84 ? -14.851 5.620 6.217 1.00 91.56 84 ASP A CA 1
ATOM 668 C C . ASP A 1 84 ? -14.868 4.279 6.971 1.00 91.56 84 ASP A C 1
ATOM 670 O O . ASP A 1 84 ? -15.928 3.756 7.324 1.00 91.56 84 ASP A O 1
ATOM 674 N N . ILE A 1 85 ? -13.693 3.688 7.215 1.00 94.06 85 ILE A N 1
ATOM 675 C CA . ILE A 1 85 ? -13.560 2.414 7.928 1.00 94.06 85 ILE A CA 1
ATOM 676 C C . ILE A 1 85 ? -13.426 2.645 9.434 1.00 94.06 85 ILE A C 1
ATOM 678 O O . ILE A 1 85 ? -14.098 1.971 10.225 1.00 94.06 85 ILE A O 1
ATOM 682 N N . ALA A 1 86 ? -12.509 3.529 9.828 1.00 94.94 86 ALA A N 1
ATOM 683 C CA . ALA A 1 86 ? -12.154 3.787 11.217 1.00 94.94 86 ALA A CA 1
ATOM 684 C C . ALA A 1 86 ? -11.470 5.150 11.375 1.00 94.94 86 ALA A C 1
ATOM 686 O O . ALA A 1 86 ? -10.915 5.696 10.426 1.00 94.94 86 ALA A O 1
ATOM 687 N N . HIS A 1 87 ? -11.442 5.656 12.606 1.00 93.12 87 HIS A N 1
ATOM 688 C CA . HIS A 1 87 ? -10.762 6.899 12.960 1.00 93.12 87 HIS A CA 1
ATOM 689 C C . HIS A 1 87 ? -9.584 6.632 13.892 1.00 93.12 87 HIS A C 1
ATOM 691 O O . HIS A 1 87 ? -9.656 5.765 14.767 1.00 93.12 87 HIS A O 1
ATOM 697 N N . TYR A 1 88 ? -8.510 7.403 13.735 1.00 92.19 88 TYR A N 1
ATOM 698 C CA . TYR A 1 88 ? -7.389 7.407 14.667 1.00 92.19 88 TYR A CA 1
ATOM 699 C C . TYR A 1 88 ? -7.543 8.543 15.684 1.00 92.19 88 TYR A C 1
ATOM 701 O O . TYR A 1 88 ? -7.618 9.713 15.313 1.00 92.19 88 TYR A O 1
ATOM 709 N N . ASN A 1 89 ? -7.592 8.193 16.969 1.00 89.19 89 ASN A N 1
ATOM 710 C CA . ASN A 1 89 ? -7.483 9.142 18.066 1.00 89.19 89 ASN A CA 1
ATOM 711 C C . ASN A 1 89 ? -6.008 9.502 18.266 1.00 89.19 89 ASN A C 1
ATOM 713 O O . ASN A 1 89 ? -5.212 8.644 18.654 1.00 89.19 89 ASN A O 1
ATOM 717 N N . GLN A 1 90 ? -5.679 10.766 18.010 1.00 80.88 90 GLN A N 1
ATOM 718 C CA . GLN A 1 90 ? -4.321 11.304 18.084 1.00 80.88 90 GLN A CA 1
ATOM 719 C C . GLN A 1 90 ? -3.870 11.655 19.509 1.00 80.88 90 GLN A C 1
ATOM 721 O O . GLN A 1 90 ? -2.751 12.133 19.673 1.00 80.88 90 GLN A O 1
ATOM 726 N N . ASP A 1 91 ? -4.705 11.429 20.529 1.00 85.06 91 ASP A N 1
ATOM 727 C CA . ASP A 1 91 ? -4.329 11.641 21.928 1.00 85.06 91 ASP A CA 1
ATOM 728 C C . ASP A 1 91 ? -3.076 10.812 22.296 1.00 85.06 91 ASP A C 1
ATOM 730 O O . ASP A 1 91 ? -3.144 9.576 22.301 1.00 85.06 91 ASP A O 1
ATOM 734 N N . PRO A 1 92 ? -1.938 11.457 22.631 1.00 79.25 92 PRO A N 1
ATOM 735 C CA . PRO A 1 92 ? -0.698 10.760 22.968 1.00 79.25 92 PRO A CA 1
ATOM 736 C C . PRO A 1 92 ? -0.814 9.867 24.207 1.00 79.25 92 PRO A C 1
ATOM 738 O O . PRO A 1 92 ? -0.049 8.915 24.349 1.00 79.25 92 PRO A O 1
ATOM 741 N N . SER A 1 93 ? -1.751 10.168 25.112 1.00 84.31 93 SER A N 1
ATOM 742 C CA . SER A 1 93 ?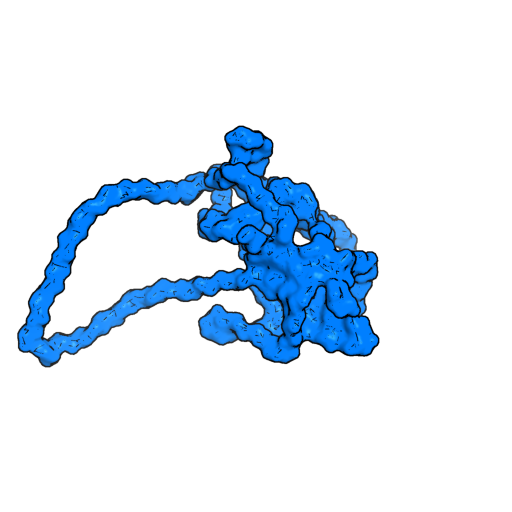 -1.957 9.393 26.338 1.00 84.31 93 SER A CA 1
ATOM 743 C C . SER A 1 93 ? -2.677 8.064 26.086 1.00 84.31 93 SER A C 1
ATOM 745 O O . SER A 1 93 ? -2.548 7.122 26.874 1.00 84.31 93 SER A O 1
ATOM 747 N N . ASP A 1 94 ? -3.418 7.959 24.979 1.00 86.50 94 ASP A N 1
ATOM 748 C CA . ASP A 1 94 ? -4.247 6.798 24.674 1.00 86.50 94 ASP A CA 1
ATOM 749 C C . ASP A 1 94 ? -4.486 6.621 23.158 1.00 8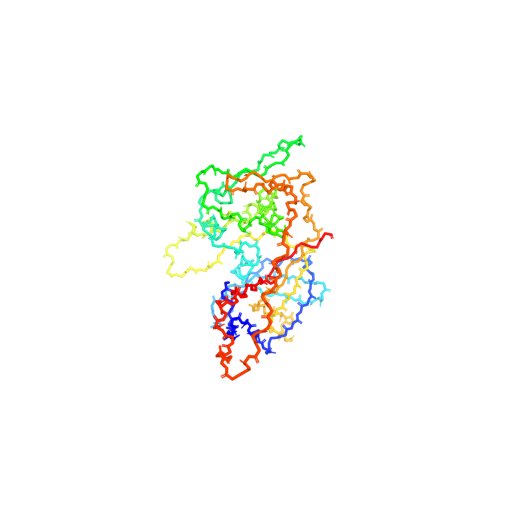6.50 94 ASP A C 1
ATOM 751 O O . ASP A 1 94 ? -5.636 6.666 22.692 1.00 86.50 94 ASP A O 1
ATOM 755 N N . PRO A 1 95 ? -3.415 6.379 22.371 1.00 88.94 95 PRO A N 1
ATOM 756 C CA . PRO A 1 95 ? -3.505 6.242 20.922 1.00 88.94 95 PRO A CA 1
ATOM 757 C C . PRO A 1 95 ? -4.390 5.050 20.552 1.00 88.94 95 PRO A C 1
ATOM 759 O O . PRO A 1 95 ? -4.135 3.895 20.928 1.00 88.94 95 PRO A O 1
ATOM 762 N N . LYS A 1 96 ? -5.462 5.324 19.805 1.00 92.75 96 LYS A N 1
ATOM 763 C CA . LYS A 1 96 ? -6.531 4.352 19.544 1.00 92.75 96 LYS A CA 1
ATOM 764 C C . LYS A 1 96 ? -7.058 4.434 18.121 1.00 92.75 96 LYS A C 1
ATOM 766 O O . LYS A 1 96 ? -7.435 5.503 17.666 1.00 92.75 96 LYS A O 1
ATOM 771 N N . ILE A 1 97 ? -7.204 3.287 17.464 1.00 94.81 97 ILE A N 1
ATOM 772 C CA . ILE A 1 97 ? -8.046 3.159 16.266 1.00 94.81 97 ILE A CA 1
ATOM 773 C C . ILE A 1 97 ? -9.451 2.774 16.720 1.00 94.81 97 ILE A C 1
ATOM 775 O O . ILE A 1 97 ? -9.636 1.739 17.369 1.00 94.81 97 ILE A O 1
ATOM 779 N N . ILE A 1 98 ? -10.435 3.602 16.389 1.00 95.50 98 ILE A N 1
ATOM 780 C CA . ILE A 1 98 ? -11.831 3.444 16.787 1.00 95.50 98 ILE A CA 1
ATOM 781 C C . ILE A 1 98 ? -12.663 3.169 15.541 1.00 95.50 98 ILE A C 1
ATOM 783 O O . ILE A 1 98 ? -12.719 3.980 14.620 1.00 95.50 98 ILE A O 1
ATOM 787 N N . PHE A 1 99 ? -13.331 2.022 15.536 1.00 96.25 99 PHE A N 1
ATOM 788 C CA . PHE A 1 99 ? -14.330 1.704 14.527 1.00 96.25 99 PHE A CA 1
ATOM 789 C C . PHE A 1 99 ? -15.709 2.201 14.980 1.00 96.25 99 PHE A C 1
ATOM 791 O O . PHE A 1 99 ? -16.034 2.039 16.162 1.00 96.25 99 PHE A O 1
ATOM 798 N N . PRO A 1 100 ? -16.536 2.746 14.071 1.00 93.94 100 PRO A N 1
ATOM 799 C CA . PRO A 1 100 ? -17.902 3.140 14.397 1.00 93.94 100 PRO A CA 1
ATOM 800 C C . PRO A 1 100 ? -18.758 1.916 14.750 1.00 93.94 100 PRO A C 1
ATOM 802 O O . PRO A 1 100 ? -18.515 0.811 14.257 1.00 93.94 100 PRO A O 1
ATOM 805 N N . ASP A 1 101 ? -19.797 2.104 15.565 1.00 92.06 101 ASP A N 1
ATOM 806 C CA . ASP A 1 101 ? -20.680 1.007 15.998 1.00 92.06 101 ASP A CA 1
ATOM 807 C C . ASP A 1 101 ? -21.399 0.327 14.820 1.00 92.06 101 ASP A C 1
ATOM 809 O O . ASP A 1 101 ? -21.610 -0.888 14.822 1.00 92.06 101 ASP A O 1
ATOM 813 N N . SER A 1 102 ? -21.686 1.094 13.764 1.00 91.75 102 SER A N 1
ATOM 814 C CA . SER A 1 102 ? -22.271 0.629 12.503 1.00 91.75 102 SER A CA 1
ATOM 815 C C . SER A 1 102 ? -21.278 -0.084 11.573 1.00 91.75 102 SER A C 1
ATOM 817 O O . SER A 1 102 ? -21.655 -0.479 10.469 1.00 91.75 102 SER A O 1
ATOM 819 N N . THR A 1 103 ? -20.014 -0.272 11.976 1.00 92.44 103 THR A N 1
ATOM 820 C CA . THR A 1 103 ? -18.981 -0.805 11.080 1.00 92.44 103 THR A CA 1
ATOM 821 C C . THR A 1 103 ? -19.325 -2.195 10.532 1.00 92.44 103 THR A C 1
ATOM 823 O O . THR A 1 103 ? -19.694 -3.139 11.250 1.00 92.44 103 THR A O 1
ATOM 826 N N . ASN A 1 104 ? -19.115 -2.344 9.226 1.00 91.06 104 ASN A N 1
ATOM 827 C CA . ASN A 1 104 ? -19.150 -3.625 8.526 1.00 91.06 104 ASN A CA 1
ATOM 828 C C . ASN A 1 104 ? -17.756 -4.238 8.350 1.00 91.06 104 ASN A C 1
ATOM 830 O O . ASN A 1 104 ? -17.642 -5.317 7.763 1.00 91.06 104 ASN A O 1
ATOM 834 N N . TYR A 1 105 ? -16.706 -3.590 8.869 1.00 93.62 105 TYR A N 1
ATOM 835 C CA . TYR A 1 105 ? -15.352 -4.122 8.811 1.00 93.62 105 TYR A CA 1
ATOM 836 C C . TYR A 1 105 ? -15.246 -5.393 9.679 1.00 93.62 105 TYR A C 1
ATOM 838 O O . TYR A 1 105 ? -15.673 -5.396 10.835 1.00 93.62 105 TYR A O 1
ATOM 846 N N . PRO A 1 106 ? -14.735 -6.520 9.157 1.00 93.00 106 PRO A N 1
ATOM 847 C CA . PRO A 1 106 ? -14.665 -7.755 9.926 1.00 93.00 106 PRO A CA 1
ATOM 848 C C . PRO A 1 106 ? -13.547 -7.739 10.966 1.00 93.00 106 PRO A C 1
ATOM 850 O O . PRO A 1 106 ? -12.399 -7.413 10.664 1.00 93.00 106 PRO A O 1
ATOM 853 N N . VAL A 1 107 ? -13.833 -8.284 12.152 1.00 91.75 107 VAL A N 1
ATOM 854 C CA . VAL A 1 107 ? -12.820 -8.517 13.200 1.00 91.75 107 VAL A CA 1
ATOM 855 C C . VAL A 1 107 ? -11.675 -9.408 12.698 1.00 91.75 107 VAL A C 1
ATOM 857 O O . VAL A 1 107 ? -10.531 -9.266 13.127 1.00 91.75 107 VAL A O 1
ATOM 860 N N . SER A 1 108 ? -11.944 -10.316 11.753 1.00 89.69 108 SER A N 1
ATOM 861 C CA . SER A 1 108 ? -10.904 -11.147 11.136 1.00 89.69 108 SER A CA 1
ATOM 862 C C . SER A 1 108 ? -9.816 -10.326 10.440 1.00 89.69 108 SER A C 1
ATOM 864 O O . SER A 1 108 ? -8.663 -10.750 10.445 1.00 89.69 108 SER A O 1
ATOM 866 N N . ASN A 1 109 ? -10.157 -9.152 9.900 1.00 90.25 109 ASN A N 1
ATOM 867 C CA . ASN A 1 109 ? -9.231 -8.276 9.177 1.00 90.25 109 ASN A CA 1
ATOM 868 C C . ASN A 1 109 ? -8.391 -7.395 10.114 1.00 90.25 109 ASN A C 1
ATOM 870 O O . ASN A 1 109 ? -7.484 -6.714 9.656 1.00 90.25 109 ASN A O 1
ATOM 874 N N . ILE A 1 110 ? -8.657 -7.430 11.422 1.00 89.94 110 ILE A N 1
ATOM 875 C CA . ILE A 1 110 ? -7.824 -6.811 12.464 1.00 89.94 110 ILE A CA 1
ATOM 876 C C . ILE A 1 110 ? -7.246 -7.859 13.418 1.00 89.94 110 ILE A C 1
ATOM 878 O O . ILE A 1 110 ? -6.852 -7.536 14.533 1.00 89.94 110 ILE A O 1
ATOM 882 N N . ARG A 1 111 ? -7.230 -9.142 13.037 1.00 86.69 111 ARG A N 1
ATOM 883 C CA . ARG A 1 111 ? -6.753 -10.212 13.922 1.00 86.69 111 ARG A CA 1
ATOM 884 C C . ARG A 1 111 ? -5.237 -10.371 13.871 1.00 86.69 111 ARG A C 1
ATOM 886 O O . ARG A 1 111 ? -4.611 -10.526 14.918 1.00 86.69 111 ARG A O 1
ATOM 893 N N . SER A 1 112 ? -4.662 -10.347 12.670 1.00 86.19 112 SER A N 1
ATOM 894 C CA . SER A 1 112 ? -3.224 -10.530 12.463 1.00 86.19 112 SER A CA 1
ATOM 895 C C . SER A 1 112 ? -2.452 -9.257 12.830 1.00 86.19 112 SER A C 1
ATOM 897 O O . SER A 1 112 ? -2.968 -8.150 12.682 1.00 86.19 112 SER A O 1
ATOM 899 N N . ARG A 1 113 ? -1.202 -9.397 13.293 1.00 84.69 113 ARG A N 1
ATOM 900 C CA . ARG A 1 113 ? -0.327 -8.239 13.552 1.00 84.69 113 ARG A CA 1
ATOM 901 C C . ARG A 1 113 ? -0.110 -7.422 12.276 1.00 84.69 113 ARG A C 1
ATOM 903 O O . ARG A 1 113 ? -0.264 -6.210 12.317 1.00 84.69 113 ARG A O 1
ATOM 910 N N . LYS A 1 114 ? 0.137 -8.095 11.147 1.00 83.44 114 LYS A N 1
ATOM 911 C CA . LYS A 1 114 ? 0.347 -7.464 9.835 1.00 83.44 114 LYS A CA 1
ATOM 912 C C . LYS A 1 114 ? -0.830 -6.579 9.422 1.00 83.44 114 LYS A C 1
ATOM 914 O O . LYS A 1 114 ? -0.628 -5.413 9.118 1.00 83.44 114 LYS A O 1
ATOM 919 N N . SER A 1 115 ? -2.061 -7.091 9.491 1.00 87.75 115 SER A N 1
ATOM 920 C CA . SER A 1 115 ? -3.250 -6.323 9.092 1.00 87.75 115 SER A CA 1
ATOM 921 C C . SER A 1 115 ? -3.535 -5.148 10.032 1.00 87.75 115 SER A C 1
ATOM 923 O O . SER A 1 115 ? -4.002 -4.109 9.581 1.00 87.75 115 SER A O 1
ATOM 925 N N . LYS A 1 116 ? -3.232 -5.281 11.333 1.00 88.81 116 LYS A N 1
ATOM 926 C CA . LYS A 1 116 ? -3.328 -4.161 12.284 1.00 88.81 116 LYS A CA 1
ATOM 927 C C . LYS A 1 116 ? -2.307 -3.072 11.973 1.00 88.81 116 LYS A C 1
ATOM 929 O O . LYS A 1 116 ? -2.675 -1.908 11.947 1.00 88.81 116 LYS A O 1
ATOM 934 N N . SER A 1 117 ? -1.051 -3.456 1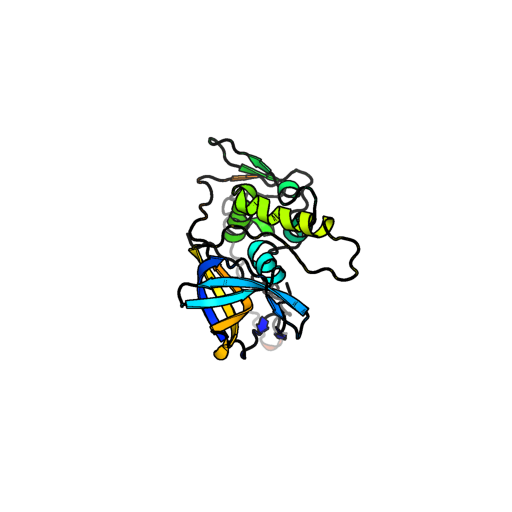1.748 1.00 88.50 117 SER A N 1
ATOM 935 C CA . SER A 1 117 ? 0.029 -2.524 11.420 1.00 88.50 117 SER A CA 1
ATOM 936 C C . SER A 1 117 ? -0.216 -1.825 10.087 1.00 88.50 117 SER A C 1
ATOM 938 O O . SER A 1 117 ? -0.033 -0.621 10.006 1.00 88.50 117 SER A O 1
ATOM 940 N N . HIS A 1 118 ? -0.717 -2.541 9.080 1.00 91.06 118 HIS A N 1
ATOM 941 C CA . HIS A 1 118 ? -1.115 -1.954 7.799 1.00 91.06 118 HIS A CA 1
ATOM 942 C C . HIS A 1 118 ? -2.254 -0.942 7.941 1.00 91.06 118 HIS A C 1
ATOM 944 O O . HIS A 1 118 ? -2.145 0.177 7.451 1.00 91.06 118 HIS A O 1
ATOM 950 N N . LEU A 1 119 ? -3.313 -1.288 8.678 1.00 92.75 119 LEU A N 1
ATOM 951 C CA . LEU A 1 119 ? -4.397 -0.341 8.938 1.00 92.75 119 LEU A CA 1
ATOM 952 C C . LEU A 1 119 ? -3.917 0.870 9.750 1.00 92.75 119 LEU A C 1
ATOM 954 O O . LEU A 1 119 ? -4.351 1.988 9.492 1.00 92.75 119 LEU A O 1
ATOM 958 N N . ALA A 1 120 ? -3.030 0.650 10.723 1.00 92.25 120 ALA A N 1
ATOM 959 C CA . ALA A 1 120 ? -2.416 1.729 11.482 1.00 92.25 120 ALA A CA 1
ATOM 960 C C . ALA A 1 120 ? -1.629 2.659 10.561 1.00 92.25 120 ALA A C 1
ATOM 962 O O . ALA A 1 120 ? -1.903 3.849 10.569 1.00 92.25 120 ALA A O 1
ATOM 963 N N . TRP A 1 121 ? -0.755 2.116 9.711 1.00 92.69 121 TRP A N 1
ATOM 964 C CA . TRP A 1 121 ? 0.004 2.877 8.719 1.00 92.69 121 TRP A CA 1
ATOM 965 C C . TRP A 1 121 ? -0.895 3.774 7.871 1.00 92.69 121 TRP A C 1
ATOM 967 O O . TRP A 1 121 ? -0.664 4.977 7.815 1.00 92.69 121 TRP A O 1
ATOM 977 N N . LEU A 1 122 ? -1.982 3.229 7.319 1.00 93.94 122 LEU A N 1
ATOM 978 C CA . LEU A 1 122 ? -2.925 4.008 6.511 1.00 93.94 122 LEU A CA 1
ATOM 979 C C . LEU A 1 122 ? -3.610 5.149 7.273 1.00 93.94 122 LEU A C 1
ATOM 981 O O . LEU A 1 122 ? -3.956 6.157 6.664 1.00 93.94 122 LEU A O 1
ATOM 985 N N . LEU A 1 123 ? -3.844 4.986 8.576 1.00 93.31 123 LEU A N 1
ATOM 986 C CA . LEU A 1 123 ? -4.548 5.970 9.402 1.00 93.31 123 LEU A CA 1
ATOM 987 C C . LEU A 1 123 ? -3.613 6.977 10.082 1.00 93.31 123 LEU A C 1
ATOM 989 O O . LEU A 1 123 ? -4.063 8.061 10.453 1.00 93.31 123 LEU A O 1
ATOM 993 N N . THR A 1 124 ? -2.345 6.622 10.296 1.00 91.25 124 THR A N 1
ATOM 994 C CA . THR A 1 124 ? -1.392 7.440 11.056 1.00 91.25 124 THR A CA 1
ATOM 995 C C . THR A 1 124 ? -0.365 8.136 10.177 1.00 91.25 124 THR A C 1
ATOM 997 O O . THR A 1 124 ? 0.080 9.218 10.544 1.00 91.25 124 THR A O 1
ATOM 1000 N N . ASP A 1 125 ? 0.029 7.538 9.049 1.00 91.12 125 ASP A N 1
ATOM 1001 C CA . ASP A 1 125 ? 1.013 8.121 8.138 1.00 91.12 125 ASP A CA 1
ATOM 1002 C C . ASP A 1 125 ? 0.324 9.060 7.125 1.00 91.12 125 ASP A C 1
ATOM 1004 O O . ASP A 1 125 ? -0.495 8.609 6.314 1.00 91.12 125 ASP A O 1
ATOM 1008 N N . PRO A 1 126 ? 0.638 10.371 7.125 1.00 91.12 126 PRO A N 1
ATOM 1009 C CA . PRO A 1 126 ? -0.004 11.319 6.217 1.00 91.12 126 PRO A CA 1
ATOM 1010 C C . PRO A 1 126 ? 0.293 11.055 4.738 1.00 91.12 126 PRO A C 1
ATOM 1012 O O . PRO A 1 126 ? -0.541 11.363 3.886 1.00 91.12 126 PRO A O 1
ATOM 1015 N N . SER A 1 127 ? 1.470 10.519 4.412 1.00 93.31 127 SER A N 1
ATOM 1016 C CA . SER A 1 127 ? 1.864 10.204 3.036 1.00 93.31 127 SER A CA 1
ATOM 1017 C C . SER A 1 127 ? 1.089 8.993 2.528 1.00 93.31 127 SER A C 1
ATOM 1019 O O . SER A 1 127 ? 0.567 9.024 1.413 1.00 93.31 127 SER A O 1
ATOM 1021 N N . ALA A 1 128 ? 0.933 7.969 3.368 1.00 93.50 128 ALA A N 1
ATOM 1022 C CA . ALA A 1 128 ? 0.117 6.797 3.073 1.00 93.50 128 ALA A CA 1
ATOM 1023 C C . ALA A 1 128 ? -1.360 7.166 2.895 1.00 93.50 128 ALA A C 1
ATOM 1025 O O . ALA A 1 128 ? -1.973 6.780 1.901 1.00 93.50 128 ALA A O 1
ATOM 1026 N N . ALA A 1 129 ? -1.919 7.969 3.808 1.00 93.50 129 ALA A N 1
ATOM 1027 C CA . ALA A 1 129 ? -3.309 8.416 3.739 1.00 93.50 129 ALA A CA 1
ATOM 1028 C C . ALA A 1 129 ? -3.591 9.237 2.466 1.00 93.50 129 ALA A C 1
ATOM 1030 O O . ALA A 1 129 ? -4.578 8.989 1.769 1.00 93.50 129 ALA A O 1
ATOM 1031 N N . LYS A 1 130 ? -2.700 10.182 2.122 1.00 95.19 130 LYS A N 1
ATOM 1032 C CA . LYS A 1 130 ? -2.792 10.972 0.881 1.00 95.19 130 LYS A CA 1
ATOM 1033 C C . LYS A 1 130 ? -2.681 10.095 -0.361 1.00 95.19 130 LYS A C 1
ATOM 1035 O O . LYS A 1 130 ? -3.459 10.266 -1.298 1.00 95.19 130 LYS A O 1
ATOM 1040 N N . SER A 1 131 ? -1.738 9.154 -0.361 1.00 95.88 131 SER A N 1
ATOM 1041 C CA . SER A 1 131 ? -1.557 8.217 -1.465 1.00 95.88 131 SER A CA 1
ATOM 1042 C C . SER A 1 131 ? -2.798 7.348 -1.674 1.00 95.88 131 SER A C 1
ATOM 1044 O O . SER A 1 131 ? -3.307 7.261 -2.789 1.00 95.88 131 SER A O 1
ATOM 1046 N N . PHE A 1 132 ? -3.357 6.794 -0.600 1.00 96.62 132 PHE A N 1
ATOM 1047 C CA . PHE A 1 132 ? -4.583 6.004 -0.649 1.00 96.62 132 PHE A CA 1
ATOM 1048 C C . PHE A 1 132 ? -5.763 6.810 -1.213 1.00 96.62 132 PHE A C 1
ATOM 1050 O O . PHE A 1 132 ? -6.467 6.342 -2.105 1.00 96.62 132 PHE A O 1
ATOM 1057 N N . PHE A 1 133 ? -5.953 8.050 -0.747 1.00 95.94 133 PHE A N 1
ATOM 1058 C CA . PHE A 1 133 ? -7.027 8.928 -1.223 1.00 95.94 133 PHE A CA 1
ATOM 1059 C C . PHE A 1 133 ? -6.856 9.371 -2.688 1.00 95.94 133 PHE A C 1
ATOM 1061 O O . PHE A 1 133 ? -7.836 9.664 -3.373 1.00 95.94 133 PHE A O 1
ATOM 1068 N N . SER A 1 134 ? -5.624 9.386 -3.206 1.00 95.75 134 SER A N 1
ATOM 1069 C CA . SER A 1 134 ? -5.367 9.751 -4.603 1.00 95.75 134 SER A CA 1
ATOM 1070 C C . SER A 1 134 ? -5.983 8.780 -5.621 1.00 95.75 134 SER A C 1
ATOM 1072 O O . SER A 1 134 ? -6.204 9.183 -6.759 1.00 95.75 134 SER A O 1
ATOM 1074 N N . ILE A 1 135 ? -6.327 7.549 -5.211 1.00 95.38 135 ILE A N 1
ATOM 1075 C CA . ILE A 1 135 ? -7.067 6.586 -6.044 1.00 95.38 135 ILE A CA 1
ATOM 1076 C C . ILE A 1 135 ? -8.454 7.142 -6.378 1.00 95.38 135 ILE A C 1
ATOM 1078 O O . ILE A 1 135 ? -8.806 7.266 -7.548 1.00 95.38 135 ILE A O 1
ATOM 1082 N N . PHE A 1 136 ? -9.224 7.542 -5.359 1.00 94.62 136 PHE A N 1
ATOM 1083 C CA . PHE A 1 136 ? -10.530 8.174 -5.552 1.00 94.62 136 PHE A CA 1
ATOM 1084 C C . PHE A 1 136 ? -10.408 9.432 -6.412 1.00 94.62 136 PHE A C 1
ATOM 1086 O O . PHE A 1 136 ? -11.183 9.624 -7.345 1.00 94.62 136 PHE A O 1
ATOM 1093 N N . LYS A 1 137 ? -9.407 10.276 -6.140 1.00 92.25 137 LYS A N 1
ATOM 1094 C CA . LYS A 1 137 ? -9.175 11.497 -6.918 1.00 92.25 137 LYS A CA 1
ATOM 1095 C C . LYS A 1 137 ? -8.939 11.189 -8.403 1.00 92.25 137 LYS A C 1
ATOM 1097 O O . LYS A 1 137 ? -9.632 11.748 -9.242 1.00 92.25 137 LYS A O 1
ATOM 1102 N N . SER A 1 138 ? -8.067 10.228 -8.711 1.00 90.06 138 SER A N 1
ATOM 1103 C CA . SER A 1 138 ? -7.779 9.818 -10.091 1.00 90.06 138 SER A CA 1
ATOM 1104 C C . SER A 1 138 ? -9.000 9.276 -10.834 1.00 90.06 138 SER A C 1
ATOM 1106 O O . SER A 1 138 ? -9.053 9.391 -12.052 1.00 90.06 138 SER A O 1
ATOM 1108 N N . VAL A 1 139 ? -9.958 8.666 -10.132 1.00 87.38 139 VAL A N 1
ATOM 1109 C CA . VAL A 1 139 ? -11.201 8.160 -10.738 1.00 87.38 139 VAL A CA 1
ATOM 1110 C C . VAL A 1 139 ? -12.199 9.285 -11.018 1.00 87.38 139 VAL A C 1
ATOM 1112 O O . VAL A 1 139 ? -12.974 9.195 -11.961 1.00 87.38 139 VAL A O 1
ATOM 1115 N N . ASN A 1 140 ? -12.199 10.352 -10.221 1.00 84.75 140 ASN A N 1
ATOM 1116 C CA . ASN A 1 140 ? -13.103 11.486 -10.443 1.00 84.75 140 ASN A CA 1
ATOM 1117 C C . ASN A 1 140 ? -12.540 12.530 -11.413 1.00 84.75 140 ASN A C 1
ATOM 1119 O O . ASN A 1 140 ? -13.295 13.351 -11.918 1.00 84.75 140 ASN A O 1
ATOM 1123 N N . GLU A 1 141 ? -11.232 12.506 -11.665 1.00 80.81 141 GLU A N 1
ATOM 1124 C CA . GLU A 1 141 ? -10.547 13.358 -12.648 1.00 80.81 141 GLU A CA 1
ATOM 1125 C C . GLU A 1 141 ? -10.516 12.734 -14.054 1.00 80.81 141 GLU A C 1
ATOM 1127 O O . GLU A 1 141 ? -9.785 13.202 -14.923 1.00 80.81 141 GLU A O 1
ATOM 1132 N N . ILE A 1 142 ? -11.292 11.670 -14.291 1.00 73.31 142 ILE A N 1
ATOM 1133 C CA . ILE A 1 142 ? -11.449 11.082 -15.622 1.00 73.31 142 ILE A CA 1
ATOM 1134 C C . ILE A 1 142 ? -12.217 12.083 -16.491 1.00 73.31 142 ILE A C 1
ATOM 1136 O O . ILE A 1 142 ? -13.442 12.180 -16.415 1.00 73.31 142 ILE A O 1
ATOM 1140 N N . ASP A 1 143 ? -11.488 12.821 -17.327 1.00 61.16 143 ASP A N 1
ATOM 1141 C CA . ASP A 1 143 ? -12.072 13.503 -18.481 1.00 61.16 143 ASP A CA 1
ATOM 1142 C C . ASP A 1 143 ? -12.739 12.466 -19.395 1.00 61.16 143 ASP A C 1
ATOM 1144 O O . ASP A 1 143 ? -12.376 11.294 -19.368 1.00 61.16 143 ASP A O 1
ATOM 1148 N N . SER A 1 144 ? -13.706 12.894 -20.210 1.00 59.00 144 SER A N 1
ATOM 1149 C CA . SER A 1 144 ? -14.621 12.094 -21.050 1.00 59.00 144 SER A CA 1
ATOM 1150 C C . SER A 1 144 ? -13.980 11.214 -22.152 1.00 59.00 144 SER A C 1
ATOM 1152 O O . SER A 1 144 ? -14.557 11.034 -23.220 1.00 59.00 144 SER A O 1
ATOM 1154 N N . SER A 1 145 ? -12.769 10.715 -21.926 1.00 61.03 145 SER A N 1
ATOM 1155 C CA . SER A 1 145 ? -12.074 9.657 -22.648 1.00 61.03 145 SER A CA 1
ATOM 1156 C C . SER A 1 145 ? -12.760 8.307 -22.418 1.00 61.03 145 SER A C 1
ATOM 1158 O O . SER A 1 145 ? -13.021 7.920 -21.280 1.00 61.03 145 SER A O 1
ATOM 1160 N N . ASP A 1 146 ? -12.973 7.550 -23.496 1.00 61.47 146 ASP A N 1
ATOM 1161 C CA . ASP A 1 146 ? -13.484 6.171 -23.446 1.00 61.47 146 ASP A CA 1
ATOM 1162 C C . ASP A 1 146 ? -12.468 5.164 -22.859 1.00 61.47 146 ASP A C 1
ATOM 1164 O O . ASP A 1 146 ? -12.803 4.002 -22.624 1.00 61.47 146 ASP A O 1
ATOM 1168 N N . VAL A 1 147 ? -11.222 5.589 -22.609 1.00 67.00 147 VAL A N 1
ATOM 1169 C CA . VAL A 1 147 ? -10.146 4.749 -22.064 1.00 67.00 147 VAL A CA 1
ATOM 1170 C C . VAL A 1 147 ? -9.746 5.258 -20.680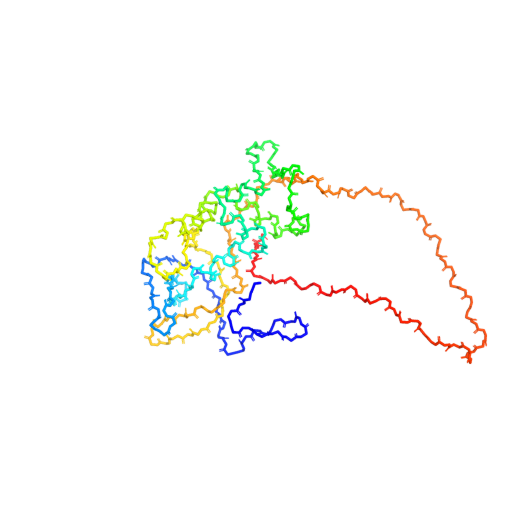 1.00 67.00 147 VAL A C 1
ATOM 1172 O O . VAL A 1 147 ? -9.258 6.382 -20.543 1.00 67.00 147 VAL A O 1
ATOM 1175 N N . TYR A 1 148 ? -9.951 4.420 -19.659 1.00 74.31 148 TYR A N 1
ATOM 1176 C CA . TYR A 1 148 ? -9.515 4.674 -18.286 1.00 74.31 148 TYR A CA 1
ATOM 1177 C C . TYR A 1 148 ? -8.279 3.843 -17.938 1.00 74.31 148 TYR A C 1
ATOM 1179 O O . TYR A 1 148 ? -8.357 2.619 -17.814 1.00 74.31 148 TYR A O 1
ATOM 1187 N N . ASP A 1 149 ? -7.165 4.530 -17.700 1.00 79.31 149 ASP A N 1
ATOM 1188 C CA . ASP A 1 149 ? -5.960 3.946 -17.120 1.00 79.31 149 ASP A CA 1
ATOM 1189 C C . ASP A 1 149 ? -5.996 4.115 -15.592 1.00 79.31 149 ASP A C 1
ATOM 1191 O O . ASP A 1 149 ? -6.153 5.223 -15.077 1.00 79.31 149 ASP A O 1
ATOM 1195 N N . PHE A 1 150 ? -5.830 3.021 -14.838 1.00 87.38 150 PHE A N 1
ATOM 1196 C CA . PHE A 1 150 ? -5.802 3.095 -13.374 1.00 87.38 150 PHE A CA 1
ATOM 1197 C C . PHE A 1 150 ? -4.633 3.975 -12.897 1.00 87.38 150 PHE A C 1
ATOM 1199 O O . PHE A 1 150 ? -3.457 3.667 -13.127 1.00 87.38 150 PHE A O 1
ATOM 1206 N N . GLY A 1 151 ? -4.960 5.053 -12.186 1.00 88.50 151 GLY A N 1
ATOM 1207 C CA . GLY A 1 151 ? -4.010 6.043 -11.694 1.00 88.50 151 GLY A CA 1
ATOM 1208 C C . GLY A 1 151 ? -4.086 6.228 -10.182 1.00 88.50 151 GLY A C 1
ATOM 1209 O O . GLY A 1 151 ? -5.147 6.140 -9.571 1.00 88.50 151 GLY A O 1
ATOM 1210 N N . PHE A 1 152 ? -2.929 6.475 -9.570 1.00 93.44 152 PHE A N 1
ATOM 1211 C CA . PHE A 1 152 ? -2.805 7.019 -8.219 1.00 93.44 152 PHE A CA 1
ATOM 1212 C C . PHE A 1 152 ? -1.384 7.570 -8.019 1.00 93.44 152 PHE A C 1
ATOM 1214 O O . PHE A 1 152 ? -0.471 7.314 -8.816 1.00 93.44 152 PHE A O 1
ATOM 1221 N N . VAL A 1 153 ? -1.192 8.334 -6.948 1.00 93.88 153 VAL A N 1
ATOM 1222 C CA . VAL A 1 153 ? 0.108 8.851 -6.516 1.00 93.88 153 VAL A CA 1
ATOM 1223 C C . VAL A 1 153 ? 0.614 7.966 -5.373 1.00 93.88 153 VAL A C 1
ATOM 1225 O O . VAL A 1 153 ? -0.004 7.987 -4.309 1.00 93.88 153 VAL A O 1
ATOM 1228 N N . PRO A 1 154 ? 1.689 7.175 -5.549 1.00 94.06 154 PRO A N 1
ATOM 1229 C CA . PRO A 1 154 ? 2.234 6.329 -4.487 1.00 94.06 154 PRO A CA 1
ATOM 1230 C C . PRO A 1 154 ? 2.837 7.154 -3.338 1.00 94.06 154 PRO A C 1
ATOM 1232 O O . PRO A 1 154 ? 3.178 8.323 -3.539 1.00 94.06 154 PRO A O 1
ATOM 1235 N N . PRO A 1 155 ? 2.975 6.581 -2.125 1.00 94.00 155 PRO A N 1
ATOM 1236 C CA . PRO A 1 155 ? 3.747 7.226 -1.069 1.00 94.00 155 PRO A CA 1
ATOM 1237 C C . PRO A 1 155 ? 5.240 7.235 -1.459 1.00 94.00 155 PRO A C 1
ATOM 1239 O O . PRO A 1 155 ? 5.625 6.521 -2.384 1.00 94.00 155 PRO A O 1
ATOM 1242 N N . PRO A 1 156 ? 6.108 8.005 -0.780 1.00 92.31 156 PRO A N 1
ATOM 1243 C CA . PRO A 1 156 ? 7.547 7.947 -1.026 1.00 92.31 156 PRO A CA 1
ATOM 1244 C C . PRO A 1 156 ? 8.088 6.528 -0.793 1.00 92.31 156 PRO A C 1
ATOM 1246 O O . PRO A 1 156 ? 8.063 6.037 0.330 1.00 92.31 156 PRO A O 1
ATOM 1249 N N . LEU A 1 157 ? 8.566 5.875 -1.857 1.00 92.62 157 LEU A N 1
ATOM 1250 C CA . LEU A 1 157 ? 9.047 4.484 -1.807 1.00 92.62 157 LEU A CA 1
ATOM 1251 C C . LEU A 1 157 ? 10.574 4.369 -1.709 1.00 92.62 157 LEU A C 1
ATOM 1253 O O . LEU A 1 157 ? 11.117 3.268 -1.729 1.00 92.62 157 LEU A O 1
ATOM 1257 N N . VAL A 1 158 ? 11.298 5.488 -1.663 1.00 93.12 158 VAL A N 1
ATOM 1258 C CA . VAL A 1 158 ? 12.765 5.468 -1.587 1.00 93.12 158 VAL A CA 1
ATOM 1259 C C . VAL A 1 158 ? 13.198 4.779 -0.291 1.00 93.12 158 VAL A C 1
ATOM 1261 O O . VAL A 1 158 ? 12.729 5.119 0.790 1.00 93.12 158 VAL A O 1
ATOM 1264 N N . GLY A 1 159 ? 14.098 3.804 -0.410 1.00 92.38 159 GLY A N 1
ATOM 1265 C CA . GLY A 1 159 ? 14.578 2.976 0.696 1.00 92.38 159 GLY A CA 1
ATOM 1266 C C . GLY A 1 159 ? 13.741 1.726 0.973 1.00 92.38 159 GLY A C 1
ATOM 1267 O O . GLY A 1 159 ? 14.146 0.916 1.801 1.00 92.38 159 GLY A O 1
ATOM 1268 N N . TRP A 1 160 ? 12.612 1.534 0.286 1.00 93.50 160 TRP A N 1
ATOM 1269 C CA . TRP A 1 160 ? 11.776 0.346 0.457 1.00 93.50 160 TRP A CA 1
ATOM 1270 C C . TRP A 1 160 ? 12.352 -0.846 -0.308 1.00 93.50 160 TRP A C 1
ATOM 1272 O O . TRP A 1 160 ? 12.881 -0.701 -1.416 1.00 93.50 160 TRP A O 1
ATOM 1282 N N . GLU A 1 161 ? 12.215 -2.034 0.275 1.00 94.31 161 GLU A N 1
ATOM 1283 C CA . GLU A 1 161 ? 12.663 -3.296 -0.306 1.00 94.31 161 GLU A CA 1
ATOM 1284 C C . GLU A 1 161 ? 11.500 -4.020 -0.981 1.00 94.31 161 GLU A C 1
ATOM 1286 O O . GLU A 1 161 ? 10.400 -4.113 -0.435 1.00 94.31 161 GLU A O 1
ATOM 1291 N N . PHE A 1 162 ? 11.753 -4.549 -2.174 1.00 93.88 162 PHE A N 1
ATOM 1292 C CA . PHE A 1 162 ? 10.765 -5.250 -2.983 1.00 93.88 162 PHE A CA 1
ATOM 1293 C C . PHE A 1 162 ? 11.301 -6.611 -3.400 1.00 93.88 162 PHE A C 1
ATOM 1295 O O . PHE A 1 162 ? 12.436 -6.723 -3.868 1.00 93.88 162 PHE A O 1
ATOM 1302 N N . GLU A 1 163 ? 10.444 -7.625 -3.325 1.00 94.00 163 GLU A N 1
ATOM 1303 C CA . GLU A 1 163 ? 10.629 -8.888 -4.036 1.00 94.00 163 GLU A CA 1
ATOM 1304 C C . GLU A 1 163 ? 9.691 -8.912 -5.239 1.00 94.00 163 GLU A C 1
ATOM 1306 O O . GLU A 1 163 ? 8.469 -8.852 -5.104 1.00 94.00 163 GLU A O 1
ATOM 1311 N N . LEU A 1 164 ? 10.274 -8.981 -6.429 1.00 93.38 164 LEU A N 1
ATOM 1312 C CA . LEU A 1 164 ? 9.598 -8.824 -7.709 1.00 93.38 164 LEU A CA 1
ATOM 1313 C C . LEU A 1 164 ? 9.655 -10.126 -8.505 1.00 93.38 164 LEU A C 1
ATOM 1315 O O . LEU A 1 164 ? 10.621 -10.886 -8.409 1.00 93.38 164 LEU A O 1
ATOM 1319 N N . ALA A 1 165 ? 8.644 -10.339 -9.340 1.00 92.12 165 ALA A N 1
ATOM 1320 C CA . ALA A 1 165 ? 8.640 -11.324 -10.407 1.00 92.12 165 ALA A CA 1
ATOM 1321 C C . ALA A 1 165 ? 8.277 -10.650 -11.739 1.00 92.12 165 ALA A C 1
ATOM 1323 O O . ALA A 1 165 ? 7.378 -9.804 -11.803 1.00 92.12 165 ALA A O 1
ATOM 1324 N N . GLY A 1 166 ? 8.989 -10.991 -12.808 1.00 91.81 166 GLY A N 1
ATOM 1325 C CA . GLY A 1 166 ? 8.850 -10.293 -14.081 1.00 91.81 166 GLY A CA 1
ATOM 1326 C C . GLY A 1 166 ? 9.799 -10.792 -15.159 1.00 91.81 166 GLY A C 1
ATOM 1327 O O . GLY A 1 166 ? 10.356 -11.882 -15.053 1.00 91.81 166 GLY A O 1
ATOM 1328 N N . SER A 1 167 ? 9.969 -9.980 -16.198 1.00 90.50 167 SER A N 1
ATOM 1329 C CA . SER A 1 167 ? 10.878 -10.262 -17.312 1.00 90.50 167 SER A CA 1
ATOM 1330 C C . SER A 1 167 ? 11.965 -9.199 -17.395 1.00 90.50 167 SER A C 1
ATOM 1332 O O . SER A 1 167 ? 11.652 -7.999 -17.435 1.00 90.50 167 SER A O 1
ATOM 1334 N N . TYR A 1 168 ? 13.224 -9.622 -17.474 1.00 90.25 168 TYR A N 1
ATOM 1335 C CA . TYR A 1 168 ? 14.343 -8.712 -17.665 1.00 90.25 168 TYR A CA 1
ATOM 1336 C C . TYR A 1 168 ? 14.619 -8.473 -19.153 1.00 90.25 168 TYR A C 1
ATOM 1338 O O . TYR A 1 168 ? 14.624 -9.391 -19.967 1.00 90.25 168 TYR A O 1
ATOM 1346 N N . SER A 1 169 ? 14.847 -7.214 -19.522 1.00 88.44 169 SER A N 1
ATOM 1347 C CA . SER A 1 169 ? 15.244 -6.820 -20.872 1.00 88.44 169 SER A CA 1
ATOM 1348 C C . SER A 1 169 ? 16.673 -6.293 -20.843 1.00 88.44 169 SER A C 1
ATOM 1350 O O . SER A 1 169 ? 16.882 -5.115 -20.540 1.00 88.44 169 SER A O 1
ATOM 1352 N N . GLU A 1 170 ? 17.642 -7.131 -21.222 1.00 84.62 170 GLU A N 1
ATOM 1353 C CA . GLU A 1 170 ? 19.073 -6.780 -21.250 1.00 84.62 170 GLU A CA 1
ATOM 1354 C C . GLU A 1 170 ? 19.344 -5.496 -22.045 1.00 84.62 170 GLU A C 1
ATOM 1356 O O . GLU A 1 170 ? 19.990 -4.582 -21.538 1.00 84.62 170 GLU A O 1
ATOM 1361 N N . ASN A 1 171 ? 18.753 -5.373 -23.239 1.00 83.44 171 ASN A N 1
ATOM 1362 C CA . ASN A 1 171 ? 18.947 -4.225 -24.136 1.00 83.44 171 ASN A CA 1
ATOM 1363 C C . ASN A 1 171 ? 18.559 -2.875 -23.515 1.00 83.44 171 ASN A C 1
ATOM 1365 O O . ASN A 1 171 ? 19.123 -1.845 -23.867 1.00 83.44 171 ASN A O 1
ATOM 1369 N N . LEU A 1 172 ? 17.567 -2.877 -22.622 1.00 82.19 172 LEU A N 1
ATOM 1370 C CA . LEU A 1 172 ? 17.024 -1.669 -21.997 1.00 82.19 172 LEU A CA 1
ATOM 1371 C C . LEU A 1 172 ? 17.499 -1.509 -20.551 1.00 82.19 172 LEU A C 1
ATOM 1373 O O . LEU A 1 172 ? 17.143 -0.524 -19.909 1.00 82.19 172 LEU A O 1
ATOM 1377 N N . LYS A 1 173 ? 18.238 -2.496 -20.021 1.00 89.12 173 LYS A N 1
ATOM 1378 C CA . LYS A 1 173 ? 18.564 -2.625 -18.595 1.00 89.12 173 LYS A CA 1
ATOM 1379 C C . LYS A 1 173 ? 17.337 -2.391 -17.694 1.00 89.12 173 LYS A C 1
ATOM 1381 O O . LYS A 1 173 ? 17.419 -1.742 -16.649 1.00 89.12 173 LYS A O 1
ATOM 1386 N N . ASN A 1 174 ? 16.185 -2.899 -18.136 1.00 91.00 174 ASN A N 1
ATOM 1387 C CA . ASN A 1 174 ? 14.882 -2.652 -17.525 1.00 91.00 174 ASN A CA 1
ATOM 1388 C C . ASN A 1 174 ? 14.209 -3.971 -17.150 1.00 91.00 174 ASN A C 1
ATOM 1390 O O . ASN A 1 174 ? 14.163 -4.907 -17.950 1.00 91.00 174 ASN A O 1
ATOM 1394 N N . PHE A 1 175 ? 13.659 -4.021 -15.946 1.00 92.50 175 PHE A N 1
ATOM 1395 C CA . PHE A 1 175 ? 12.903 -5.150 -15.436 1.00 92.50 175 PHE A CA 1
ATOM 1396 C C . PHE A 1 175 ? 11.413 -4.812 -15.437 1.00 92.50 175 PHE A C 1
ATOM 1398 O O . PHE A 1 175 ? 10.953 -3.929 -14.707 1.00 92.50 175 PHE A O 1
ATOM 1405 N N . TRP A 1 176 ? 10.650 -5.521 -16.263 1.00 91.56 176 TRP A N 1
ATOM 1406 C CA . TRP A 1 176 ? 9.207 -5.343 -16.370 1.00 91.56 176 TRP A CA 1
ATOM 1407 C C . TRP A 1 176 ? 8.517 -6.177 -15.301 1.00 91.56 176 TRP A C 1
ATOM 1409 O O . TRP A 1 176 ? 8.489 -7.407 -15.370 1.00 91.56 176 TRP A O 1
ATOM 1419 N N . VAL A 1 177 ? 7.974 -5.496 -14.297 1.00 92.31 177 VAL A N 1
ATOM 1420 C CA . VAL A 1 177 ? 7.336 -6.130 -13.149 1.00 92.31 177 VAL A CA 1
ATOM 1421 C C . VAL A 1 177 ? 5.971 -6.658 -13.566 1.00 92.31 177 VAL A C 1
ATOM 1423 O O . VAL A 1 177 ? 5.090 -5.896 -13.965 1.00 92.31 177 VAL A O 1
ATOM 1426 N N . SER A 1 178 ? 5.804 -7.972 -13.451 1.00 90.38 178 SER A N 1
ATOM 1427 C CA . SER A 1 178 ? 4.506 -8.639 -13.598 1.00 90.38 178 SER A CA 1
ATOM 1428 C C . SER A 1 178 ? 3.816 -8.795 -12.246 1.00 90.38 178 SER A C 1
ATOM 1430 O O . SER A 1 178 ? 2.598 -8.668 -12.154 1.00 90.38 178 SER A O 1
ATOM 1432 N N . GLU A 1 179 ? 4.597 -9.034 -11.191 1.00 90.38 179 GLU A N 1
ATOM 1433 C CA . GLU A 1 179 ? 4.099 -9.177 -9.831 1.00 90.38 179 GLU A CA 1
ATOM 1434 C C . GLU A 1 179 ? 5.101 -8.637 -8.807 1.00 90.38 179 GLU A C 1
ATOM 1436 O O . GLU A 1 179 ? 6.297 -8.912 -8.871 1.00 90.38 179 GLU A O 1
ATOM 1441 N N . ILE A 1 180 ? 4.591 -7.925 -7.811 1.00 92.38 180 ILE A N 1
ATOM 1442 C CA . ILE A 1 180 ? 5.281 -7.653 -6.559 1.00 92.38 180 ILE A CA 1
ATOM 1443 C C . ILE A 1 180 ? 4.847 -8.726 -5.549 1.00 92.38 180 ILE A C 1
ATOM 1445 O O . ILE A 1 180 ? 3.679 -8.809 -5.150 1.00 92.38 180 ILE A O 1
ATOM 1449 N N . ALA A 1 181 ? 5.794 -9.570 -5.148 1.00 88.00 181 ALA A N 1
ATOM 1450 C CA . ALA A 1 181 ? 5.569 -10.659 -4.208 1.00 88.00 181 ALA A CA 1
ATOM 1451 C C . ALA A 1 181 ? 5.549 -10.163 -2.762 1.00 88.00 181 ALA A C 1
ATOM 1453 O O . ALA A 1 181 ? 4.681 -10.573 -1.994 1.00 88.00 181 ALA A O 1
ATOM 1454 N N . THR A 1 182 ? 6.481 -9.284 -2.398 1.00 87.25 182 THR A N 1
ATOM 1455 C CA . THR A 1 182 ? 6.537 -8.667 -1.072 1.00 87.25 182 THR A CA 1
ATOM 1456 C C . THR A 1 182 ? 7.076 -7.244 -1.165 1.00 87.25 182 THR A C 1
ATOM 1458 O O . THR A 1 182 ? 7.837 -6.899 -2.073 1.00 87.25 182 THR A O 1
ATOM 1461 N N . ILE A 1 183 ? 6.653 -6.418 -0.212 1.00 89.81 183 ILE A N 1
ATOM 1462 C CA . ILE A 1 183 ? 7.214 -5.097 0.058 1.00 89.81 183 ILE A CA 1
ATOM 1463 C C . ILE A 1 183 ? 7.546 -5.065 1.538 1.00 89.81 183 ILE A C 1
ATOM 1465 O O . ILE A 1 183 ? 6.694 -5.436 2.352 1.00 89.81 183 ILE A O 1
ATOM 1469 N N . ASN A 1 184 ? 8.745 -4.589 1.858 1.00 86.38 184 ASN A N 1
ATOM 1470 C CA . ASN A 1 184 ? 9.148 -4.262 3.213 1.00 86.38 184 ASN A CA 1
ATOM 1471 C C . ASN A 1 184 ? 9.521 -2.780 3.273 1.00 86.38 184 ASN A C 1
ATOM 1473 O O . ASN A 1 184 ? 10.413 -2.308 2.566 1.00 86.38 184 ASN A O 1
ATOM 1477 N N . ASP A 1 185 ? 8.820 -2.059 4.138 1.00 82.38 185 ASP A N 1
ATOM 1478 C CA . ASP A 1 185 ? 9.164 -0.695 4.509 1.00 82.38 185 ASP A CA 1
ATOM 1479 C C . ASP A 1 185 ? 9.843 -0.721 5.880 1.00 82.38 185 ASP A C 1
ATOM 1481 O O . ASP A 1 185 ? 9.227 -1.102 6.878 1.00 82.38 185 ASP A O 1
ATOM 1485 N N . ASN A 1 186 ? 11.110 -0.310 5.921 1.00 69.44 186 ASN A N 1
ATOM 1486 C CA . ASN A 1 186 ? 11.895 -0.252 7.154 1.00 69.44 186 ASN A CA 1
ATOM 1487 C C . ASN A 1 186 ? 11.630 1.035 7.962 1.00 69.44 186 ASN A C 1
ATOM 1489 O O . ASN A 1 186 ? 12.120 1.169 9.081 1.00 69.44 186 ASN A O 1
ATOM 1493 N N . SER A 1 187 ? 10.883 1.994 7.404 1.00 66.88 187 SER A N 1
ATOM 1494 C CA . SER A 1 187 ? 10.601 3.292 8.027 1.00 66.88 187 SER A CA 1
ATOM 1495 C C . SER A 1 187 ? 9.309 3.314 8.844 1.00 66.88 187 SER A C 1
ATOM 1497 O O . SER A 1 187 ? 9.185 4.119 9.773 1.00 66.88 187 SER A O 1
ATOM 1499 N N . PHE A 1 188 ? 8.356 2.417 8.568 1.00 70.94 188 PHE A N 1
ATOM 1500 C CA . PHE A 1 188 ? 7.094 2.416 9.294 1.00 70.94 188 PHE A CA 1
ATOM 1501 C C . PHE A 1 188 ? 7.226 1.855 10.715 1.00 70.94 188 PHE A C 1
ATOM 1503 O O . PHE A 1 188 ? 7.378 0.653 10.942 1.00 70.94 188 PHE A O 1
ATOM 1510 N N . VAL A 1 189 ? 7.026 2.732 11.698 1.00 71.25 189 VAL A N 1
ATOM 1511 C CA . VAL A 1 189 ? 6.925 2.360 13.110 1.00 71.25 189 VAL A CA 1
ATOM 1512 C C . VAL A 1 189 ? 5.472 2.469 13.554 1.00 71.25 189 VAL A C 1
ATOM 1514 O O . VAL A 1 189 ? 4.885 3.550 13.581 1.00 71.25 189 VAL A O 1
ATOM 1517 N N . THR A 1 190 ? 4.874 1.340 13.944 1.00 73.88 190 THR A N 1
ATOM 1518 C CA . THR A 1 190 ? 3.548 1.366 14.577 1.00 73.88 190 THR A CA 1
ATOM 1519 C C . THR A 1 190 ? 3.648 2.116 15.913 1.00 73.88 190 THR A C 1
ATOM 1521 O O . THR A 1 190 ? 4.520 1.763 16.713 1.00 73.88 190 THR A O 1
ATOM 1524 N N . PRO A 1 191 ? 2.762 3.089 16.206 1.00 74.69 191 PRO A N 1
ATOM 1525 C CA . PRO A 1 191 ? 2.798 3.814 17.471 1.00 74.69 191 PRO A CA 1
ATOM 1526 C C . PRO A 1 191 ? 2.787 2.874 18.683 1.00 74.69 191 PRO A C 1
ATOM 1528 O O . PRO A 1 191 ? 1.994 1.927 18.758 1.00 74.69 191 PRO A O 1
ATOM 1531 N N . VAL A 1 192 ? 3.674 3.137 19.644 1.00 76.06 192 VAL A N 1
ATOM 1532 C CA . VAL A 1 192 ? 3.781 2.337 20.870 1.00 76.06 192 VAL A CA 1
ATOM 1533 C C . VAL A 1 192 ? 2.474 2.443 21.658 1.00 76.06 192 VAL A C 1
ATOM 1535 O O . VAL A 1 192 ? 1.949 3.529 21.876 1.00 76.06 192 VAL A O 1
ATOM 1538 N N . GLY A 1 193 ? 1.930 1.301 22.083 1.00 80.69 193 GLY A N 1
ATOM 1539 C CA . GLY A 1 193 ? 0.700 1.264 22.879 1.00 80.69 193 GLY A CA 1
ATOM 1540 C C . GLY A 1 193 ? -0.600 1.455 22.089 1.00 80.69 193 GLY A C 1
ATOM 1541 O O . GLY A 1 193 ? -1.653 1.567 22.714 1.00 80.69 193 GLY A O 1
ATOM 1542 N N . LEU A 1 194 ? -0.558 1.439 20.749 1.00 85.25 194 LEU A N 1
ATOM 1543 C CA . LEU A 1 194 ? -1.744 1.552 19.897 1.00 85.25 194 LEU A CA 1
ATOM 1544 C C . LEU A 1 194 ? -2.802 0.487 20.235 1.00 85.25 194 LEU A C 1
ATOM 1546 O O . LEU A 1 194 ? -2.585 -0.719 20.069 1.00 85.25 194 LEU A O 1
ATOM 1550 N N . LYS A 1 195 ? -3.988 0.934 20.655 1.00 90.19 195 LYS A N 1
ATOM 1551 C CA . LYS A 1 195 ? -5.137 0.061 20.940 1.00 90.19 195 LYS A CA 1
ATOM 1552 C C . LYS A 1 195 ? -6.135 0.096 19.786 1.00 90.19 195 LYS A C 1
ATOM 1554 O O . LYS A 1 195 ? -6.335 1.119 19.142 1.00 90.19 195 LYS A O 1
ATOM 1559 N N . ILE A 1 196 ? -6.821 -1.020 19.550 1.00 91.88 196 ILE A N 1
ATOM 1560 C CA . ILE A 1 196 ? -7.913 -1.091 18.571 1.00 91.88 196 ILE A CA 1
ATOM 1561 C C . ILE A 1 196 ? -9.223 -1.312 19.317 1.00 91.88 196 ILE A C 1
ATOM 1563 O O . ILE A 1 196 ? -9.396 -2.336 19.981 1.00 91.88 196 ILE A O 1
ATOM 1567 N N . LYS A 1 197 ? -10.150 -0.363 19.185 1.00 92.94 197 LYS A N 1
ATOM 1568 C CA . LYS A 1 197 ? -11.518 -0.461 19.693 1.00 92.94 197 LYS A CA 1
ATOM 1569 C C . LYS A 1 197 ? -12.445 -0.806 18.535 1.00 92.94 197 LYS A C 1
ATOM 1571 O O . LYS A 1 197 ? -12.699 0.021 17.666 1.00 92.94 197 LYS A O 1
ATOM 1576 N N . HIS A 1 198 ? -12.959 -2.031 18.542 1.00 94.38 198 HIS A N 1
ATOM 1577 C CA . HIS A 1 198 ? -13.885 -2.518 17.527 1.00 94.38 198 HIS A CA 1
ATOM 1578 C C . HIS A 1 198 ? -15.140 -3.091 18.204 1.00 94.38 198 HIS A C 1
ATOM 1580 O O . HIS A 1 198 ? -14.998 -3.958 19.067 1.00 94.38 198 HIS A O 1
ATOM 1586 N N . PRO A 1 199 ? -16.363 -2.687 17.811 1.00 92.38 199 PRO A N 1
ATOM 1587 C CA . PRO A 1 199 ? -17.594 -3.014 18.546 1.00 92.38 199 PRO A CA 1
ATOM 1588 C C . PRO A 1 199 ? -17.860 -4.523 18.634 1.00 92.38 199 PRO A C 1
ATOM 1590 O O . PRO A 1 199 ? -18.304 -5.043 19.651 1.00 92.38 199 PRO A O 1
ATOM 1593 N N . LYS A 1 200 ? -17.525 -5.264 17.572 1.00 90.56 200 LYS A N 1
ATOM 1594 C CA . LYS A 1 200 ? -17.696 -6.728 17.500 1.00 90.56 200 LYS A CA 1
ATOM 1595 C C . LYS A 1 200 ? -16.515 -7.529 18.081 1.00 90.56 200 LYS A C 1
ATOM 1597 O O . LYS A 1 200 ? -16.511 -8.758 17.976 1.00 90.56 200 LYS A O 1
ATOM 1602 N N . LEU A 1 201 ? -15.487 -6.876 18.639 1.00 86.75 201 LEU A N 1
ATOM 1603 C CA . LEU A 1 201 ? -14.318 -7.564 19.195 1.00 86.75 201 LEU A CA 1
ATOM 1604 C C . LEU A 1 201 ? -14.662 -8.147 20.569 1.00 86.75 201 LEU A C 1
ATOM 1606 O O . LEU A 1 201 ? -14.864 -7.424 21.538 1.00 86.75 201 LEU A O 1
ATOM 1610 N N . LYS A 1 202 ? -14.715 -9.478 20.654 1.00 80.38 202 LYS A N 1
ATOM 1611 C CA . LYS A 1 202 ? -14.946 -10.185 21.917 1.00 80.38 202 LYS A CA 1
ATOM 1612 C C . LYS A 1 202 ? -13.620 -10.382 22.643 1.00 80.38 202 LYS A C 1
ATOM 1614 O O . LYS A 1 202 ? -12.699 -10.981 22.086 1.00 80.38 202 LYS A O 1
ATOM 1619 N N . HIS A 1 203 ? -13.538 -9.934 23.890 1.00 69.81 203 HIS A N 1
ATOM 1620 C CA . HIS A 1 203 ? -12.441 -10.303 24.777 1.00 69.81 203 HIS A CA 1
ATOM 1621 C C . HIS A 1 203 ? -12.664 -11.737 25.263 1.00 69.81 203 HIS A C 1
ATOM 1623 O O . HIS A 1 203 ? -13.750 -12.077 25.735 1.00 69.81 203 HIS A O 1
ATOM 1629 N N . LEU A 1 204 ? -11.657 -12.598 25.106 1.00 69.56 204 LEU A N 1
ATOM 1630 C CA . LEU A 1 204 ? -11.698 -13.929 25.701 1.00 69.56 204 LEU A CA 1
ATOM 1631 C C . LEU A 1 204 ? -11.600 -13.752 27.214 1.00 69.56 204 LEU A C 1
ATOM 1633 O O . LEU A 1 204 ? -10.556 -13.356 27.723 1.00 69.56 204 LEU A O 1
ATOM 1637 N N . VAL A 1 205 ? -12.693 -14.023 27.919 1.00 68.50 205 VAL A N 1
ATOM 1638 C CA . VAL A 1 205 ? -12.663 -14.145 29.375 1.00 68.50 205 VAL A CA 1
ATOM 1639 C C . VAL A 1 205 ? -12.071 -15.520 29.684 1.00 68.50 205 VAL A C 1
ATOM 1641 O O . VAL A 1 205 ? -12.601 -16.515 29.176 1.00 68.50 205 VAL A O 1
ATOM 1644 N N . PRO A 1 206 ? -10.977 -15.611 30.462 1.00 62.38 206 PRO A N 1
ATOM 1645 C CA . PRO A 1 206 ? -10.463 -16.891 30.920 1.00 62.38 206 PRO A CA 1
ATOM 1646 C C . PRO A 1 206 ? -11.568 -17.597 31.702 1.00 62.38 206 PRO A C 1
ATOM 1648 O O . PRO A 1 206 ? -11.947 -17.174 32.792 1.00 62.38 206 PRO A O 1
ATOM 1651 N N . VAL A 1 207 ? -12.132 -18.653 31.124 1.00 68.56 207 VAL A N 1
ATOM 1652 C CA . VAL A 1 207 ? -13.025 -19.531 31.874 1.00 68.56 207 VAL A CA 1
ATOM 1653 C C . VAL A 1 207 ? -12.120 -20.378 32.765 1.00 68.56 207 VAL A C 1
ATOM 1655 O O . VAL A 1 207 ? -11.186 -20.987 32.231 1.00 68.56 207 VAL A O 1
ATOM 1658 N N . PRO A 1 208 ? -12.348 -20.428 34.091 1.00 64.81 208 PRO A N 1
ATOM 1659 C CA . PRO A 1 208 ? -11.585 -21.311 34.959 1.00 64.81 208 PRO A CA 1
ATOM 1660 C C . PRO A 1 208 ? -11.656 -22.728 34.395 1.00 64.81 208 PRO A C 1
ATOM 1662 O O . PRO A 1 208 ? -12.730 -23.199 34.003 1.00 64.81 208 PRO A O 1
ATOM 1665 N N . HIS A 1 209 ? -10.496 -23.374 34.298 1.00 55.38 209 HIS A N 1
ATOM 1666 C CA . HIS A 1 209 ? -10.364 -24.725 33.774 1.00 55.38 209 HIS A CA 1
ATOM 1667 C C . HIS A 1 209 ? -11.208 -25.661 34.650 1.00 55.38 209 HIS A C 1
ATOM 1669 O O . HIS A 1 209 ? -10.762 -26.125 35.693 1.00 55.38 209 HIS A O 1
ATOM 1675 N N . LYS A 1 210 ? -12.460 -25.931 34.259 1.00 59.94 210 LYS A N 1
ATOM 1676 C CA . LYS A 1 210 ? -13.204 -27.050 34.833 1.00 59.94 210 LYS A CA 1
ATOM 1677 C C . LYS A 1 210 ? -12.449 -28.299 34.412 1.00 59.94 210 LYS A C 1
ATOM 1679 O O . LYS A 1 210 ? -12.238 -28.496 33.212 1.00 59.94 210 LYS A O 1
ATOM 1684 N N . GLU A 1 211 ? -12.018 -29.097 35.385 1.00 51.75 211 GLU A N 1
ATOM 1685 C CA . GLU A 1 211 ? -11.436 -30.411 35.145 1.00 51.75 211 GLU A CA 1
ATOM 1686 C C . GLU A 1 211 ? -12.322 -31.149 34.142 1.00 51.75 211 GLU A C 1
ATOM 1688 O O . GLU A 1 211 ? -13.476 -31.496 34.413 1.00 51.75 211 GLU A O 1
ATOM 1693 N N . ARG A 1 212 ? -11.816 -31.316 32.918 1.00 53.47 212 ARG A N 1
ATOM 1694 C CA . ARG A 1 212 ? -12.494 -32.153 31.941 1.00 53.47 212 ARG A CA 1
ATOM 1695 C C . ARG A 1 212 ? -12.391 -33.559 32.500 1.00 53.47 212 ARG A C 1
ATOM 1697 O O . ARG A 1 212 ? -11.314 -34.142 32.461 1.00 53.47 212 ARG A O 1
ATOM 1704 N N . LYS A 1 213 ? -13.506 -34.105 32.995 1.00 54.12 213 LYS A N 1
ATOM 1705 C CA . LYS A 1 213 ? -13.638 -35.551 33.171 1.00 54.12 213 LYS A CA 1
ATOM 1706 C C . LYS A 1 213 ? -13.277 -36.168 31.825 1.00 54.12 213 LYS A C 1
ATOM 1708 O O . LYS A 1 213 ? -14.024 -36.015 30.857 1.00 54.12 213 LYS A O 1
ATOM 1713 N N . VAL A 1 214 ? -12.101 -36.785 31.748 1.00 46.44 214 VAL A N 1
ATOM 1714 C CA . VAL A 1 214 ? -11.716 -37.616 30.613 1.00 46.44 214 VAL A CA 1
ATOM 1715 C C . VAL A 1 214 ? -12.843 -38.629 30.482 1.00 46.44 214 VAL A C 1
ATOM 1717 O O . VAL A 1 214 ? -13.071 -39.424 31.394 1.00 46.44 214 VAL A O 1
ATOM 1720 N N . LYS A 1 215 ? -13.625 -38.544 29.401 1.00 51.06 215 LYS A N 1
ATOM 1721 C CA . LYS A 1 215 ? -14.554 -39.620 29.076 1.00 51.06 215 LYS A CA 1
ATOM 1722 C C . LYS A 1 215 ? -13.666 -40.837 28.866 1.00 51.06 215 LYS A C 1
ATOM 1724 O O . LYS A 1 215 ? -12.914 -40.869 27.895 1.00 51.06 215 LYS A O 1
ATOM 1729 N N . LYS A 1 216 ? -13.689 -41.783 29.809 1.00 51.09 216 LYS A N 1
ATOM 1730 C CA . LYS A 1 216 ? -13.150 -43.117 29.557 1.00 51.09 216 LYS A CA 1
ATOM 1731 C C . LYS A 1 216 ? -13.854 -43.590 28.289 1.00 51.09 216 LYS A C 1
ATOM 1733 O O . LYS A 1 216 ? -15.085 -43.580 28.249 1.00 51.09 216 LYS A O 1
ATOM 1738 N N . LEU A 1 217 ? -13.083 -43.874 27.243 1.00 52.59 217 LEU A N 1
ATOM 1739 C CA . LEU A 1 217 ? -13.613 -44.580 26.084 1.00 52.59 217 LEU A CA 1
ATOM 1740 C C . LEU A 1 217 ? -14.320 -45.836 26.619 1.00 52.59 217 LEU A C 1
ATOM 1742 O O . LEU A 1 217 ? -13.792 -46.450 27.557 1.00 52.59 217 LEU A O 1
ATOM 1746 N N . PRO A 1 218 ? -15.521 -46.179 26.123 1.00 52.31 218 PRO A N 1
ATOM 1747 C CA . PRO A 1 218 ? -16.099 -47.471 26.450 1.00 52.31 218 PRO A CA 1
ATOM 1748 C C . PRO A 1 218 ? -15.073 -48.565 26.096 1.00 52.31 218 PRO A C 1
ATOM 1750 O O . PRO A 1 218 ? -14.280 -48.370 25.170 1.00 52.31 218 PRO A O 1
ATOM 1753 N N . PRO A 1 219 ? -15.025 -49.671 26.858 1.00 56.25 219 PRO A N 1
ATOM 1754 C CA . PRO A 1 219 ? -14.176 -50.808 26.522 1.00 56.25 219 PRO A CA 1
ATOM 1755 C C . PRO A 1 219 ? -14.404 -51.215 25.062 1.00 56.25 219 PRO A C 1
ATOM 1757 O O . PRO A 1 219 ? -15.545 -51.165 24.601 1.00 56.25 219 PRO A O 1
ATOM 1760 N N . ASN A 1 220 ? -13.336 -51.595 24.352 1.00 60.34 220 ASN A N 1
ATOM 1761 C CA . ASN A 1 220 ? -13.458 -52.153 23.005 1.00 60.34 220 ASN A CA 1
ATOM 1762 C C . ASN A 1 220 ? -14.471 -53.304 23.022 1.00 60.34 220 ASN A C 1
ATOM 1764 O O . ASN A 1 220 ? -14.398 -54.175 23.893 1.00 60.34 220 ASN A O 1
ATOM 1768 N N . ASP A 1 221 ? -15.409 -53.268 22.077 1.00 60.56 221 ASP A N 1
ATOM 1769 C CA . ASP A 1 221 ? -16.400 -54.320 21.874 1.00 60.56 221 ASP A CA 1
ATOM 1770 C C . ASP A 1 221 ? -15.661 -55.652 21.611 1.00 60.56 221 ASP A C 1
ATOM 1772 O O . ASP A 1 221 ? -14.757 -55.682 20.771 1.00 60.56 221 ASP A O 1
ATOM 1776 N N . PRO A 1 222 ? -15.957 -56.741 22.345 1.00 60.91 222 PRO A N 1
ATOM 1777 C CA . PRO A 1 222 ? -15.273 -58.023 22.179 1.00 60.91 222 PRO A CA 1
ATOM 1778 C C . PRO A 1 222 ? -15.531 -58.706 20.827 1.00 60.91 222 PRO A C 1
ATOM 1780 O O . PRO A 1 222 ? -14.890 -59.721 20.558 1.00 60.91 222 PRO A O 1
ATOM 1783 N N . ASN A 1 223 ? -16.433 -58.185 19.985 1.00 61.19 223 ASN A N 1
ATOM 1784 C CA . ASN A 1 223 ? -16.751 -58.763 18.681 1.00 61.19 223 ASN A CA 1
ATOM 1785 C C . ASN A 1 223 ? -16.183 -57.924 17.514 1.00 61.19 223 ASN A C 1
ATOM 1787 O O . ASN A 1 223 ? -16.841 -56.993 17.044 1.00 61.19 223 ASN A O 1
ATOM 1791 N N . PRO A 1 224 ? -14.990 -58.262 16.985 1.00 61.94 224 PRO A N 1
ATOM 1792 C CA . PRO A 1 224 ? -14.351 -57.515 15.896 1.00 61.94 224 PRO A CA 1
ATOM 1793 C C . PRO A 1 224 ? -15.071 -57.639 14.541 1.00 61.94 224 PRO A C 1
ATOM 1795 O O . PRO A 1 224 ? -14.745 -56.913 13.609 1.00 61.94 224 PRO A O 1
ATOM 1798 N N . GLU A 1 225 ? -16.051 -58.538 14.412 1.00 63.97 225 GLU A N 1
ATOM 1799 C CA . GLU A 1 225 ? -16.796 -58.771 13.165 1.00 63.97 225 GLU A CA 1
ATOM 1800 C C . GLU A 1 225 ? -17.956 -57.782 12.937 1.00 63.97 225 GLU A C 1
ATOM 1802 O O . GLU A 1 225 ? -18.488 -57.706 11.832 1.00 63.97 225 GLU A O 1
ATOM 1807 N N . LEU A 1 226 ? -18.347 -57.010 13.959 1.00 60.31 226 LEU A N 1
ATOM 1808 C CA . LEU A 1 226 ? -19.420 -56.003 13.884 1.00 60.31 226 LEU A CA 1
ATOM 1809 C C . LEU A 1 226 ? -18.893 -54.560 13.781 1.00 60.31 226 LEU A C 1
ATOM 1811 O O . LEU A 1 226 ? -19.683 -53.614 13.814 1.00 60.31 226 LEU A O 1
ATOM 1815 N N . ASP A 1 227 ? -17.577 -54.380 13.628 1.00 62.12 227 ASP A N 1
ATOM 1816 C CA . ASP A 1 227 ? -16.954 -53.069 13.435 1.00 62.12 227 ASP A CA 1
ATOM 1817 C C . ASP A 1 227 ? -17.191 -52.567 12.000 1.00 62.12 227 ASP A C 1
ATOM 1819 O O . ASP A 1 227 ? -16.380 -52.718 11.084 1.00 62.12 227 ASP A O 1
ATOM 1823 N N . MET A 1 228 ? -18.371 -51.985 11.789 1.00 63.81 228 MET A N 1
ATOM 1824 C CA . MET A 1 228 ? -18.672 -51.157 10.625 1.00 63.81 228 MET A CA 1
ATOM 1825 C C . MET A 1 228 ? -17.831 -49.883 10.769 1.00 63.81 228 MET A C 1
ATOM 1827 O O . MET A 1 228 ? -18.291 -48.929 11.393 1.00 63.81 228 MET A O 1
ATOM 1831 N N . GLY A 1 229 ? -16.587 -49.924 10.277 1.00 62.28 229 GLY A N 1
ATOM 1832 C CA . GLY A 1 229 ? -15.529 -48.952 10.579 1.00 62.28 229 GLY A CA 1
ATOM 1833 C C . GLY A 1 229 ? -15.900 -47.461 10.489 1.00 62.28 229 GLY A C 1
ATOM 1834 O O . GLY A 1 229 ? -16.939 -47.082 9.960 1.00 62.28 229 GLY A O 1
ATOM 1835 N N . ASP A 1 230 ? -15.005 -46.610 11.012 1.00 64.62 230 ASP A N 1
ATOM 1836 C CA . ASP A 1 230 ? -15.117 -45.146 11.169 1.00 64.62 230 ASP A CA 1
ATOM 1837 C C . ASP A 1 230 ? -16.237 -44.463 10.345 1.00 64.62 230 ASP A C 1
ATOM 1839 O O . ASP A 1 230 ? -16.131 -44.283 9.128 1.00 64.62 230 ASP A O 1
ATOM 1843 N N . LEU A 1 231 ? -17.263 -43.954 11.042 1.00 57.09 231 LEU A N 1
ATOM 1844 C CA . LEU A 1 231 ? -18.210 -42.982 10.485 1.00 57.09 231 LEU A CA 1
ATOM 1845 C C . LEU A 1 231 ? -17.439 -41.845 9.781 1.00 57.09 231 LEU A C 1
ATOM 1847 O O . LEU A 1 231 ? -16.458 -41.332 10.338 1.00 57.09 231 LEU A O 1
ATOM 1851 N N . PRO A 1 232 ? -17.879 -41.389 8.592 1.00 52.03 232 PRO A N 1
ATOM 1852 C CA . PRO A 1 232 ? -17.189 -40.336 7.861 1.00 52.03 232 PRO A CA 1
ATOM 1853 C C . PRO A 1 232 ? -17.073 -39.079 8.731 1.00 52.03 232 PRO A C 1
ATOM 1855 O O . PRO A 1 232 ? -18.063 -38.479 9.152 1.00 52.03 232 PRO A O 1
ATOM 1858 N N . LYS A 1 233 ? -15.831 -38.679 9.021 1.00 55.31 233 LYS A N 1
ATOM 1859 C CA . LYS A 1 233 ? -15.529 -37.490 9.826 1.00 55.31 233 LYS A CA 1
ATOM 1860 C C . LYS A 1 233 ? -16.067 -36.259 9.093 1.00 55.31 233 LYS A C 1
ATOM 1862 O O . LYS A 1 233 ? -15.668 -35.999 7.959 1.00 55.31 233 LYS A O 1
ATOM 1867 N N . LEU A 1 234 ? -16.941 -35.488 9.751 1.00 56.91 234 LEU A N 1
ATOM 1868 C CA . LEU A 1 234 ? -17.355 -34.156 9.293 1.00 56.91 234 LEU A CA 1
ATOM 1869 C C . LEU A 1 234 ? -16.103 -33.359 8.895 1.00 56.91 234 LEU A C 1
ATOM 1871 O O . LEU A 1 234 ? -15.166 -33.226 9.685 1.00 56.91 234 LEU A O 1
ATOM 1875 N N . GLY A 1 235 ? -16.079 -32.922 7.634 1.00 50.41 235 GLY A N 1
ATOM 1876 C CA . GLY A 1 235 ? -14.882 -32.494 6.916 1.00 50.41 235 GLY A CA 1
ATOM 1877 C C . GLY A 1 235 ? -13.982 -31.528 7.689 1.00 50.41 235 GLY A C 1
ATOM 1878 O O . GLY A 1 235 ? -14.438 -30.615 8.382 1.00 50.41 235 GLY A O 1
ATOM 1879 N N . LYS A 1 236 ? -12.666 -31.724 7.540 1.00 53.72 236 LYS A N 1
ATOM 1880 C CA . LYS A 1 236 ? -11.638 -30.812 8.057 1.00 53.72 236 LYS A CA 1
ATOM 1881 C C . LYS A 1 236 ? -11.951 -29.379 7.606 1.00 53.72 236 LYS A C 1
ATOM 1883 O O . LYS A 1 236 ? -12.318 -29.153 6.453 1.00 53.72 236 LYS A O 1
ATOM 1888 N N . ARG A 1 237 ? -11.789 -28.410 8.518 1.00 55.84 237 ARG A N 1
ATOM 1889 C CA . ARG A 1 237 ? -11.885 -26.973 8.208 1.00 55.84 237 ARG A CA 1
ATOM 1890 C C . ARG A 1 237 ? -11.086 -26.667 6.940 1.00 55.84 237 ARG A C 1
ATOM 1892 O O . ARG A 1 237 ? -9.935 -27.080 6.831 1.00 55.84 237 ARG A O 1
ATOM 1899 N N . LEU A 1 238 ? -11.705 -25.931 6.018 1.00 52.78 238 LEU A N 1
ATOM 1900 C CA . LEU A 1 238 ? -11.078 -25.469 4.783 1.00 52.78 238 LEU A CA 1
ATOM 1901 C C . LEU A 1 238 ? -9.725 -24.808 5.106 1.00 52.78 238 LEU A C 1
ATOM 1903 O O . LEU A 1 238 ? -9.673 -23.889 5.927 1.00 52.78 238 LEU A O 1
ATOM 1907 N N . HIS A 1 239 ? -8.645 -25.262 4.467 1.00 45.22 239 HIS A N 1
ATOM 1908 C CA . HIS A 1 239 ? -7.350 -24.593 4.558 1.00 45.22 239 HIS A CA 1
ATOM 1909 C C . HIS A 1 239 ? -7.481 -23.173 3.992 1.00 45.22 239 HIS A C 1
ATOM 1911 O O . HIS A 1 239 ? -7.757 -22.991 2.807 1.00 45.22 239 HIS A O 1
ATOM 1917 N N . ARG A 1 240 ? -7.305 -22.168 4.853 1.00 45.19 240 ARG A N 1
ATOM 1918 C CA . ARG A 1 240 ? -7.113 -20.771 4.461 1.00 45.19 240 ARG A CA 1
ATOM 1919 C C . ARG A 1 240 ? -5.608 -20.550 4.333 1.00 45.19 240 ARG A C 1
ATOM 1921 O O . ARG A 1 240 ? -4.905 -20.655 5.334 1.00 45.19 240 ARG A O 1
ATOM 1928 N N . LYS A 1 241 ? -5.127 -20.301 3.116 1.00 48.81 241 LYS A N 1
ATOM 1929 C CA . LYS A 1 241 ? -3.770 -19.803 2.875 1.00 48.81 241 LYS A CA 1
ATOM 1930 C C . LYS A 1 241 ? -3.842 -18.283 2.790 1.00 48.81 241 LYS A C 1
ATOM 1932 O O . LYS A 1 241 ? -4.700 -17.760 2.085 1.00 48.81 241 LYS A O 1
ATOM 1937 N N . ASP A 1 242 ? -3.002 -17.607 3.563 1.00 47.81 242 ASP A N 1
ATOM 1938 C CA . ASP A 1 242 ? -2.850 -16.157 3.493 1.00 47.81 242 ASP A CA 1
ATOM 1939 C C . ASP A 1 242 ? -1.729 -15.848 2.484 1.00 47.81 242 ASP A C 1
ATOM 1941 O O . ASP A 1 242 ? -0.639 -16.417 2.577 1.00 47.81 242 ASP A O 1
ATOM 1945 N N . ASP A 1 243 ? -2.007 -14.983 1.508 1.00 48.59 243 ASP A N 1
ATOM 1946 C CA . ASP A 1 243 ? -1.016 -14.531 0.528 1.00 48.59 243 ASP A CA 1
ATOM 1947 C C . ASP A 1 243 ? 0.067 -13.693 1.237 1.00 48.59 243 ASP A C 1
ATOM 1949 O O . ASP A 1 243 ? -0.237 -12.844 2.077 1.00 48.59 243 ASP A O 1
ATOM 1953 N N . GLN A 1 244 ? 1.345 -13.913 0.907 1.00 53.97 244 GLN A N 1
ATOM 1954 C CA . GLN A 1 244 ? 2.490 -13.233 1.540 1.00 53.97 244 GLN A CA 1
ATOM 1955 C C . GLN A 1 244 ? 2.674 -11.765 1.114 1.00 53.97 244 GLN A C 1
ATOM 1957 O O . GLN A 1 244 ? 3.639 -11.149 1.546 1.00 53.97 244 GLN A O 1
ATOM 1962 N N . ALA A 1 245 ? 1.740 -11.201 0.341 1.00 45.91 245 ALA A N 1
ATOM 1963 C CA . ALA A 1 245 ? 1.898 -9.985 -0.462 1.00 45.91 245 ALA A CA 1
ATOM 1964 C C . ALA A 1 245 ? 2.503 -8.760 0.255 1.00 45.91 245 ALA A C 1
ATOM 1966 O O . ALA A 1 245 ? 3.083 -7.902 -0.397 1.00 45.91 245 ALA A O 1
ATOM 1967 N N . PHE A 1 246 ? 2.371 -8.646 1.579 1.00 47.44 246 PHE A N 1
ATOM 1968 C CA . PHE A 1 246 ? 2.863 -7.492 2.324 1.00 47.44 246 PHE A CA 1
ATOM 1969 C C . PHE A 1 246 ? 3.295 -7.871 3.745 1.00 47.44 246 PHE A C 1
ATOM 1971 O O . PHE A 1 246 ? 2.557 -8.537 4.490 1.00 47.44 246 PHE A O 1
ATOM 1978 N N . SER A 1 247 ? 4.485 -7.435 4.152 1.00 49.91 247 SER A N 1
ATOM 1979 C CA . SER A 1 247 ? 5.004 -7.618 5.507 1.00 49.91 247 SER A CA 1
ATOM 1980 C C . SER A 1 247 ? 5.728 -6.377 5.996 1.00 49.91 247 SER A C 1
ATOM 1982 O O . SER A 1 247 ? 6.547 -5.809 5.299 1.00 49.91 247 SER A O 1
ATOM 1984 N N . PHE A 1 248 ? 5.479 -6.009 7.250 1.00 41.41 248 PHE A N 1
ATOM 1985 C CA . PHE A 1 248 ? 6.437 -5.210 8.003 1.00 41.41 248 PHE A CA 1
ATOM 1986 C C . PHE A 1 248 ? 7.347 -6.172 8.757 1.00 41.41 248 PHE A C 1
ATOM 1988 O O . PHE A 1 248 ? 6.845 -7.030 9.498 1.00 41.41 248 PHE A O 1
ATOM 1995 N N . ASN A 1 249 ? 8.654 -6.034 8.561 1.00 38.41 249 ASN A N 1
ATOM 1996 C CA . ASN A 1 249 ? 9.639 -6.611 9.463 1.00 38.41 249 ASN A CA 1
ATOM 1997 C C . ASN A 1 249 ? 9.894 -5.576 10.566 1.00 38.41 249 ASN A C 1
ATOM 1999 O O . ASN A 1 249 ? 10.170 -4.417 10.272 1.00 38.41 249 ASN A O 1
ATOM 2003 N N . PHE A 1 250 ? 9.703 -5.993 11.818 1.00 34.69 250 PHE A N 1
ATOM 2004 C CA . PHE A 1 250 ? 9.986 -5.205 13.018 1.00 34.69 250 PHE A CA 1
ATOM 2005 C C . PHE A 1 250 ? 11.221 -5.770 13.702 1.00 34.69 250 PHE A C 1
ATOM 2007 O O . PHE A 1 250 ? 11.300 -7.022 13.748 1.00 34.69 250 PHE A O 1
#

Foldseek 3Di:
DDFPPWDDDPNDIDDDPPWDKDKWAFAAWDPDWDQDPVVRATWTWTQTPVRFIETHGPVQVCCLLFPQDPVSVVLLQDQCRLVQAWAWDPPLVATETEGDPPHPDDPVQCPDPFSVLSSLCCRPPPLNVQQSNQQNVLVVPDDPDPDDHRDTDHGPRHRKMWIFIADADPVRSYGYGSHTQEIEDQPRDRDPNYYYHDNPDDDDDPDPPDPPPPPPDPPPDPDPPPCPDDDPPPDDDDDDDRRNSYDYDD

Sequence (250 aa):
MMVSQSSYKDKERLADKSLEKLSITITGELPCQVRRTVDDTVYRCYTTNRDVTISVTNFELARVLFFHNQYLIRAAFSSGGVMDIAHYNQDPSDPKIIFPDSTNYPVSNIRSRKSKSHLAWLLTDPSAAKSFFSIFKSVNEIDSSDVYDFGFVPPPLVGWEFELAGSYSENLKNFWVSEIATINDNSFVTPVGLKIKHPKLKHLVPVPHKERKVKKLPPNDPNPELDMGDLPKLGKRLHRKDDQAFSFNF

pLDDT: mean 79.9, std 16.21, range [34.69, 96.62]